Protein AF-A0A7W8HDM2-F1 (afdb_monomer_lite)

pLDDT: mean 87.61, std 13.54, range [40.62, 98.38]

Structure (mmCIF, N/CA/C/O backbone):
data_AF-A0A7W8HDM2-F1
#
_entry.id   AF-A0A7W8HDM2-F1
#
loop_
_atom_site.group_PDB
_atom_site.id
_atom_site.type_symbol
_atom_site.label_atom_id
_atom_site.label_alt_id
_atom_site.label_comp_id
_atom_site.label_asym_id
_atom_site.label_entity_id
_atom_site.label_seq_id
_atom_site.pdbx_PDB_ins_code
_atom_site.Cartn_x
_atom_site.Cartn_y
_atom_site.Cartn_z
_atom_site.occupancy
_atom_site.B_iso_or_equiv
_atom_site.auth_seq_id
_atom_site.auth_comp_id
_atom_site.auth_asym_id
_atom_site.auth_atom_id
_atom_site.pdbx_PDB_model_num
ATOM 1 N N . MET A 1 1 ? 0.095 -59.846 -29.787 1.00 57.16 1 MET A N 1
ATOM 2 C CA . MET A 1 1 ? -0.580 -58.548 -29.560 1.00 57.16 1 MET A CA 1
ATOM 3 C C . MET A 1 1 ? -1.433 -58.271 -30.773 1.00 57.16 1 MET A C 1
ATOM 5 O O . MET A 1 1 ? -0.969 -58.572 -31.867 1.00 57.16 1 MET A O 1
ATOM 9 N N . ALA A 1 2 ? -2.655 -57.775 -30.579 1.00 59.53 2 ALA A N 1
ATOM 10 C CA . ALA A 1 2 ? -3.525 -57.397 -31.687 1.00 59.53 2 ALA A CA 1
ATOM 11 C C . ALA A 1 2 ? -2.864 -56.292 -32.544 1.00 59.53 2 ALA A C 1
ATOM 13 O O . ALA A 1 2 ? -2.095 -55.490 -31.997 1.00 59.53 2 ALA A O 1
ATOM 14 N N . PRO A 1 3 ? -3.131 -56.238 -33.862 1.00 55.22 3 PRO A N 1
ATOM 15 C CA . PRO A 1 3 ? -2.691 -55.137 -34.716 1.00 55.22 3 PRO A CA 1
ATOM 16 C C . PRO A 1 3 ? -3.105 -53.787 -34.107 1.00 55.22 3 PRO A C 1
ATOM 18 O O . PRO A 1 3 ? -4.245 -53.630 -33.682 1.00 55.22 3 PRO A O 1
ATOM 21 N N . GLY A 1 4 ? -2.174 -52.833 -34.013 1.00 71.12 4 GLY A N 1
ATOM 22 C CA . GLY A 1 4 ? -2.419 -51.507 -33.421 1.00 71.12 4 GLY A CA 1
ATOM 23 C C . GLY A 1 4 ? -2.097 -51.366 -31.926 1.00 71.12 4 GLY A C 1
ATOM 24 O O . GLY A 1 4 ? -2.114 -50.251 -31.411 1.00 71.12 4 GLY A O 1
ATOM 25 N N . VAL A 1 5 ? -1.734 -52.447 -31.223 1.00 74.31 5 VAL A N 1
ATOM 26 C CA . VAL A 1 5 ? -1.345 -52.381 -29.802 1.00 74.31 5 VAL A CA 1
ATOM 27 C C . VAL A 1 5 ? 0.177 -52.364 -29.663 1.00 74.31 5 VAL A C 1
ATOM 29 O O . VAL A 1 5 ? 0.857 -53.372 -29.867 1.00 74.31 5 VAL A O 1
ATOM 32 N N . LEU A 1 6 ? 0.726 -51.203 -29.300 1.00 77.88 6 LEU A N 1
ATOM 33 C CA . LEU A 1 6 ? 2.150 -51.034 -29.007 1.00 77.88 6 LEU A CA 1
ATOM 34 C C . LEU A 1 6 ? 2.505 -51.652 -27.649 1.00 77.88 6 LEU A C 1
ATOM 36 O O . LEU A 1 6 ? 1.838 -51.405 -26.644 1.00 77.88 6 LEU A O 1
ATOM 40 N N . LYS A 1 7 ? 3.614 -52.406 -27.588 1.00 81.56 7 LYS A N 1
ATOM 41 C CA . LYS A 1 7 ? 4.176 -52.828 -26.295 1.00 81.56 7 LYS A CA 1
ATOM 42 C C . LYS A 1 7 ? 4.602 -51.583 -25.517 1.00 81.56 7 LYS A C 1
ATOM 44 O O . LYS A 1 7 ? 5.207 -50.679 -26.096 1.00 81.56 7 LYS A O 1
ATOM 49 N N . ARG A 1 8 ? 4.402 -51.580 -24.197 1.00 79.62 8 ARG A N 1
ATOM 50 C CA . ARG A 1 8 ? 4.864 -50.499 -23.308 1.00 79.62 8 ARG A CA 1
ATOM 51 C C . ARG A 1 8 ? 6.343 -50.154 -23.519 1.00 79.62 8 ARG A C 1
ATOM 53 O O . ARG A 1 8 ? 6.670 -48.986 -23.675 1.00 79.62 8 ARG A O 1
ATOM 60 N N . SER A 1 9 ? 7.211 -51.160 -23.634 1.00 81.50 9 SER A N 1
ATOM 61 C CA . SER A 1 9 ? 8.646 -50.962 -23.894 1.00 81.50 9 SER A CA 1
ATOM 62 C C . SER A 1 9 ? 8.931 -50.307 -25.249 1.00 81.50 9 SER A C 1
ATOM 64 O O . SER A 1 9 ? 9.878 -49.537 -25.394 1.00 81.50 9 SER A O 1
ATOM 66 N N . THR A 1 10 ? 8.100 -50.581 -26.255 1.00 81.69 10 THR A N 1
ATOM 67 C CA . THR A 1 10 ? 8.188 -49.942 -27.568 1.00 81.69 10 THR A CA 1
ATOM 68 C C . THR A 1 10 ? 7.759 -48.478 -27.481 1.00 81.69 10 THR A C 1
ATOM 70 O O . THR A 1 10 ? 8.486 -47.618 -27.969 1.00 81.69 10 THR A O 1
ATOM 73 N N . MET A 1 11 ? 6.646 -48.180 -26.804 1.00 79.62 11 MET A N 1
ATOM 74 C CA . MET A 1 11 ? 6.169 -46.812 -26.563 1.00 79.62 11 MET A CA 1
ATOM 75 C C . MET A 1 11 ? 7.179 -45.982 -25.757 1.00 79.62 11 MET A C 1
ATOM 77 O O . MET A 1 11 ? 7.529 -44.883 -26.174 1.00 79.62 11 MET A O 1
ATOM 81 N N . GLU A 1 12 ? 7.705 -46.519 -24.654 1.00 80.81 12 GLU A N 1
ATOM 82 C CA . GLU A 1 12 ? 8.725 -45.858 -23.830 1.00 80.81 12 GLU A CA 1
ATOM 83 C C . GLU A 1 12 ? 9.996 -45.561 -24.636 1.00 80.81 12 GLU A C 1
ATOM 85 O O . GLU A 1 12 ? 10.549 -44.468 -24.531 1.00 80.81 12 GLU A O 1
ATOM 90 N N . ARG A 1 13 ? 10.423 -46.481 -25.513 1.00 80.88 13 ARG A N 1
ATOM 91 C CA . ARG A 1 13 ? 11.563 -46.260 -26.414 1.00 80.88 13 ARG A CA 1
ATOM 92 C C . ARG A 1 13 ? 11.305 -45.135 -27.418 1.00 80.88 13 ARG A C 1
ATOM 94 O O . ARG A 1 13 ? 12.207 -44.338 -27.663 1.00 80.88 13 ARG A O 1
ATOM 101 N N . TYR A 1 14 ? 10.108 -45.060 -28.002 1.00 83.44 14 TYR A N 1
ATOM 102 C CA . TYR A 1 14 ? 9.753 -43.975 -28.924 1.00 83.44 14 TYR A CA 1
ATOM 103 C C . TYR A 1 14 ? 9.637 -42.628 -28.202 1.00 83.44 14 TYR A C 1
ATOM 105 O O . TYR A 1 14 ? 10.185 -41.647 -28.695 1.00 83.44 14 TYR A O 1
ATOM 113 N N . LEU A 1 15 ? 9.022 -42.587 -27.014 1.00 80.19 15 LEU A N 1
ATOM 114 C CA . LEU A 1 15 ? 8.959 -41.389 -26.170 1.00 80.19 15 LEU A CA 1
ATOM 115 C C . LEU A 1 15 ? 10.359 -40.910 -25.772 1.00 80.19 15 LEU A C 1
ATOM 117 O O . LEU A 1 15 ? 10.657 -39.726 -25.890 1.00 80.19 15 LEU A O 1
ATOM 121 N N . TYR A 1 16 ? 11.244 -41.827 -25.376 1.00 81.31 16 TYR A N 1
ATOM 122 C CA . TYR A 1 16 ? 12.637 -41.510 -25.064 1.00 81.31 16 TYR A CA 1
ATOM 123 C C . TYR A 1 16 ? 13.391 -40.967 -26.288 1.00 81.31 16 TYR A C 1
ATOM 125 O O . TYR A 1 16 ? 14.056 -39.939 -26.195 1.00 81.31 16 TYR A O 1
ATOM 133 N N . LYS A 1 17 ? 13.250 -41.607 -27.459 1.00 78.62 17 LYS A N 1
ATOM 134 C CA . LYS A 1 17 ? 13.887 -41.149 -28.708 1.00 78.62 17 LYS A CA 1
ATOM 135 C C . LYS A 1 17 ? 13.355 -39.784 -29.172 1.00 78.62 17 LYS A C 1
ATOM 137 O O . LYS A 1 17 ? 14.095 -39.035 -29.799 1.00 78.62 17 LYS A O 1
ATOM 142 N N . ALA A 1 18 ? 12.107 -39.459 -28.839 1.00 79.94 18 ALA A N 1
ATOM 143 C CA . ALA A 1 18 ? 11.474 -38.170 -29.107 1.00 79.94 18 ALA A CA 1
ATOM 144 C C . ALA A 1 18 ? 11.764 -37.090 -28.041 1.00 79.94 18 ALA A C 1
ATOM 146 O O . ALA A 1 18 ? 11.239 -35.987 -28.151 1.00 79.94 18 ALA A O 1
ATOM 147 N N . GLY A 1 19 ? 12.586 -37.373 -27.020 1.00 73.06 19 GLY A N 1
ATOM 148 C CA . GLY A 1 19 ? 12.979 -36.385 -26.004 1.00 73.06 19 GLY A CA 1
ATOM 149 C C . GLY A 1 19 ? 12.106 -36.345 -24.740 1.00 73.06 19 GLY A C 1
ATOM 150 O O . GLY A 1 19 ? 12.335 -35.513 -23.865 1.00 73.06 19 GLY A O 1
ATOM 151 N N . PHE A 1 20 ? 11.121 -37.239 -24.612 1.00 75.62 20 PHE A N 1
ATOM 152 C CA . PHE A 1 20 ? 10.162 -37.294 -23.498 1.00 75.62 20 PHE A CA 1
ATOM 153 C C . PHE A 1 20 ? 10.513 -38.350 -22.439 1.00 75.62 20 PHE A C 1
ATOM 155 O O . PHE A 1 20 ? 9.655 -38.791 -21.674 1.00 75.62 20 PHE A O 1
ATOM 162 N N . GLY A 1 21 ? 11.773 -38.791 -22.373 1.00 80.69 21 GLY A N 1
ATOM 163 C CA . GLY A 1 21 ? 12.219 -39.697 -21.316 1.00 80.69 21 GLY A CA 1
ATOM 164 C C . GLY A 1 21 ? 12.099 -39.049 -19.934 1.00 80.69 21 GLY A C 1
ATOM 165 O O . GLY A 1 21 ? 12.374 -37.864 -19.789 1.00 80.69 21 GLY A O 1
ATOM 166 N N . VAL A 1 22 ? 11.764 -39.816 -18.889 1.00 74.88 22 VAL A N 1
ATOM 167 C CA . VAL A 1 22 ? 11.600 -39.294 -17.510 1.00 74.88 22 VAL A CA 1
ATOM 168 C C . VAL A 1 22 ? 12.806 -38.461 -17.060 1.00 74.88 22 VAL A C 1
ATOM 170 O O . VAL A 1 22 ? 12.633 -37.366 -16.536 1.00 74.88 22 VAL A O 1
ATOM 173 N N . ARG A 1 23 ? 14.028 -38.934 -17.340 1.00 73.38 23 ARG A N 1
ATOM 174 C CA . ARG A 1 23 ? 15.274 -38.226 -17.007 1.00 73.38 23 ARG A CA 1
ATOM 175 C C . ARG A 1 23 ? 15.474 -36.953 -17.838 1.00 73.38 23 ARG A C 1
ATOM 177 O O . ARG A 1 23 ? 15.961 -35.968 -17.304 1.00 73.38 23 ARG A O 1
ATOM 184 N N . GLN A 1 24 ? 15.067 -36.944 -19.109 1.00 73.44 24 GLN A N 1
ATOM 185 C CA . GLN A 1 24 ? 15.091 -35.738 -19.948 1.00 73.44 24 GLN A CA 1
ATOM 186 C C . GLN A 1 24 ? 14.040 -34.730 -19.484 1.00 73.44 24 GLN A C 1
ATOM 188 O O . GLN A 1 24 ? 14.360 -33.563 -19.337 1.00 73.44 24 GLN A O 1
ATOM 193 N N . MET A 1 25 ? 12.822 -35.167 -19.161 1.00 74.06 25 MET A N 1
ATOM 194 C CA . MET A 1 25 ? 11.762 -34.321 -18.600 1.00 74.06 25 MET A CA 1
ATOM 195 C C . MET A 1 25 ? 12.133 -33.766 -17.220 1.00 74.06 25 MET A C 1
ATOM 197 O O . MET A 1 25 ? 11.837 -32.609 -16.922 1.00 74.06 25 MET A O 1
ATOM 201 N N . GLN A 1 26 ? 12.825 -34.553 -16.390 1.00 72.50 26 GLN A N 1
ATOM 202 C CA . GLN A 1 26 ? 13.450 -34.078 -15.155 1.00 72.50 26 GLN A CA 1
ATOM 203 C C . GLN A 1 26 ? 14.542 -33.057 -15.456 1.00 72.50 26 GLN A C 1
ATOM 205 O O . GLN A 1 26 ? 14.481 -31.978 -14.895 1.00 72.50 26 GLN A O 1
ATOM 210 N N . MET A 1 27 ? 15.450 -33.313 -16.401 1.00 68.00 27 MET A N 1
ATOM 211 C CA . MET A 1 27 ? 16.453 -32.332 -16.825 1.00 68.00 27 MET A CA 1
ATOM 212 C C . MET A 1 27 ? 15.835 -31.066 -17.428 1.00 68.00 27 MET A C 1
ATOM 214 O O . MET A 1 27 ? 16.370 -29.995 -17.198 1.00 68.00 27 MET A O 1
ATOM 218 N N . TYR A 1 28 ? 14.710 -31.134 -18.143 1.00 60.78 28 TYR A N 1
ATOM 219 C CA . TYR A 1 28 ? 13.971 -29.961 -18.617 1.00 60.78 28 TYR A CA 1
ATOM 220 C C . TYR A 1 28 ? 13.331 -29.201 -17.457 1.00 60.78 28 TYR A C 1
ATOM 222 O O . TYR A 1 28 ? 13.374 -27.976 -17.438 1.00 60.78 28 TYR A O 1
ATOM 230 N N . ASN A 1 29 ? 12.764 -29.896 -16.471 1.00 59.28 29 ASN A N 1
ATOM 231 C CA . ASN A 1 29 ? 12.231 -29.275 -15.259 1.00 59.28 29 ASN A CA 1
ATOM 232 C C . ASN A 1 29 ? 13.334 -28.675 -14.382 1.00 59.28 29 ASN A C 1
ATOM 234 O O . ASN A 1 29 ? 13.164 -27.577 -13.859 1.00 59.28 29 ASN A O 1
ATOM 238 N N . ASP A 1 30 ? 14.468 -29.352 -14.257 1.00 57.84 30 ASP A N 1
ATOM 239 C CA . ASP A 1 30 ? 15.632 -28.911 -13.505 1.00 57.84 30 ASP A CA 1
ATOM 240 C C . ASP A 1 30 ? 16.337 -27.790 -14.244 1.00 57.84 30 ASP A C 1
ATOM 242 O O . ASP A 1 30 ? 16.665 -26.808 -13.610 1.00 57.84 30 ASP A O 1
ATOM 246 N N . ALA A 1 31 ? 16.453 -27.827 -15.571 1.00 51.19 31 ALA A N 1
ATOM 247 C CA . ALA A 1 31 ? 16.874 -26.695 -16.389 1.00 51.19 31 ALA A CA 1
ATOM 248 C C . ALA A 1 31 ? 15.849 -25.562 -16.350 1.00 51.19 31 ALA A C 1
ATOM 250 O O . ALA A 1 31 ? 16.241 -24.421 -16.463 1.00 51.19 31 ALA A O 1
ATOM 251 N N . ARG A 1 32 ? 14.555 -25.803 -16.128 1.00 51.16 32 ARG A N 1
ATOM 252 C CA . ARG A 1 32 ? 13.552 -24.741 -15.925 1.00 51.16 32 ARG A CA 1
ATOM 253 C C . ARG A 1 32 ? 13.622 -24.140 -14.515 1.00 51.16 32 ARG A C 1
ATOM 255 O O . ARG A 1 32 ? 13.299 -22.967 -14.351 1.00 51.16 32 ARG A O 1
ATOM 262 N N . LYS A 1 33 ? 14.077 -24.914 -13.522 1.00 48.38 33 LYS A N 1
ATOM 263 C CA . LYS A 1 33 ? 14.378 -24.478 -12.143 1.00 48.38 33 LYS A CA 1
ATOM 264 C C . LYS A 1 33 ? 15.780 -23.858 -11.989 1.00 48.38 33 LYS A C 1
ATOM 266 O O . LYS A 1 33 ? 15.964 -22.994 -11.142 1.00 48.38 33 LYS A O 1
ATOM 271 N N . SER A 1 34 ? 16.739 -24.306 -12.796 1.00 40.78 34 SER A N 1
ATOM 272 C CA . SER A 1 34 ? 18.164 -23.935 -12.839 1.00 40.78 34 SER A CA 1
ATOM 273 C C . SER A 1 34 ? 18.429 -22.843 -13.875 1.00 40.78 34 SER A C 1
ATOM 275 O O . SER A 1 34 ? 19.333 -22.027 -13.697 1.00 40.78 34 SER A O 1
ATOM 277 N N . SER A 1 35 ? 17.597 -22.748 -14.925 1.00 40.62 35 SER A N 1
ATOM 278 C CA . SER A 1 35 ? 17.588 -21.595 -15.823 1.00 40.62 35 SER A CA 1
ATOM 279 C C . SER A 1 35 ? 17.333 -20.385 -14.960 1.00 40.62 35 SER A C 1
ATOM 281 O O . SER A 1 35 ? 16.367 -20.324 -14.199 1.00 40.62 35 SER A O 1
ATOM 283 N N . SER A 1 36 ? 18.236 -19.439 -15.105 1.00 44.78 36 SER A N 1
ATOM 284 C CA . SER A 1 36 ? 18.409 -18.198 -14.379 1.00 44.78 36 SER A CA 1
ATOM 285 C C . SER A 1 36 ? 17.211 -17.238 -14.395 1.00 44.78 36 SER A C 1
ATOM 287 O O . SER A 1 36 ? 17.415 -16.066 -14.079 1.00 44.78 36 SER A O 1
ATOM 289 N N . LYS A 1 37 ? 15.987 -17.689 -14.708 1.00 48.91 37 LYS A N 1
ATOM 290 C CA . LYS A 1 37 ? 14.772 -16.873 -14.778 1.00 48.91 37 LYS A CA 1
ATOM 291 C C . LYS A 1 37 ? 14.603 -16.113 -13.471 1.00 48.91 37 LYS A C 1
ATOM 293 O O . LYS A 1 37 ? 14.373 -16.693 -12.407 1.00 48.91 37 LYS A O 1
ATOM 298 N N . ARG A 1 38 ? 14.779 -14.793 -13.547 1.00 61.25 38 ARG A N 1
ATOM 299 C CA . ARG A 1 38 ? 14.510 -13.889 -12.431 1.00 61.25 38 ARG A CA 1
ATOM 300 C C . ARG A 1 38 ? 13.065 -14.099 -11.996 1.00 61.25 38 ARG A C 1
ATOM 302 O O . ARG A 1 38 ? 12.172 -14.197 -12.833 1.00 61.25 38 ARG A O 1
ATOM 309 N N . PHE A 1 39 ? 12.847 -14.192 -10.689 1.00 74.25 39 PHE A N 1
ATOM 310 C CA . PHE A 1 39 ? 11.507 -14.326 -10.137 1.00 74.25 39 PHE A CA 1
ATOM 311 C C . PHE A 1 39 ? 10.670 -13.106 -10.549 1.00 74.25 39 PHE A C 1
ATOM 313 O O . PHE A 1 39 ? 10.965 -11.978 -10.156 1.00 74.25 39 PHE A O 1
ATOM 320 N N . CYS A 1 40 ? 9.681 -13.327 -11.409 1.00 84.56 40 CYS A N 1
ATOM 321 C CA . CYS A 1 40 ? 8.794 -12.304 -11.947 1.00 84.56 40 CYS A CA 1
ATOM 322 C C . CYS A 1 40 ? 7.526 -12.991 -12.456 1.00 84.56 40 CYS A C 1
ATOM 324 O O . CYS A 1 40 ? 7.609 -13.971 -13.207 1.00 84.56 40 CYS A O 1
ATOM 326 N N . LYS A 1 41 ? 6.357 -12.524 -12.027 1.00 90.56 41 LYS A N 1
ATOM 327 C CA . LYS A 1 41 ? 5.085 -12.944 -12.599 1.00 90.56 41 LYS A CA 1
ATOM 328 C C . LYS A 1 41 ? 4.957 -12.434 -14.037 1.00 90.56 41 LYS A C 1
ATOM 330 O O . LYS A 1 41 ? 5.522 -11.395 -14.366 1.00 90.56 41 LYS A O 1
ATOM 335 N N . PRO A 1 42 ? 4.248 -13.180 -14.900 1.00 91.38 42 PRO A N 1
ATOM 336 C CA . PRO A 1 42 ? 4.079 -12.802 -16.298 1.00 91.38 42 PRO A CA 1
ATOM 337 C C . PRO A 1 42 ? 3.087 -11.660 -16.520 1.00 91.38 42 PRO A C 1
ATOM 339 O O . PRO A 1 42 ? 3.089 -11.119 -17.614 1.00 91.38 42 PRO A O 1
ATOM 342 N N . HIS A 1 43 ? 2.258 -11.326 -15.524 1.00 95.69 43 HIS A N 1
ATOM 343 C CA . HIS A 1 43 ? 1.243 -10.283 -15.640 1.00 95.69 43 HIS A CA 1
ATOM 344 C C . HIS A 1 43 ? 1.149 -9.426 -14.388 1.00 95.69 43 HIS A C 1
ATOM 346 O O . HIS A 1 43 ? 1.414 -9.905 -13.274 1.00 95.69 43 HIS A O 1
ATOM 352 N N . ARG A 1 44 ? 0.677 -8.188 -14.579 1.00 97.12 44 ARG A N 1
ATOM 353 C CA . ARG A 1 44 ? 0.332 -7.278 -13.480 1.00 97.12 44 ARG A CA 1
ATOM 354 C C . ARG A 1 44 ? -0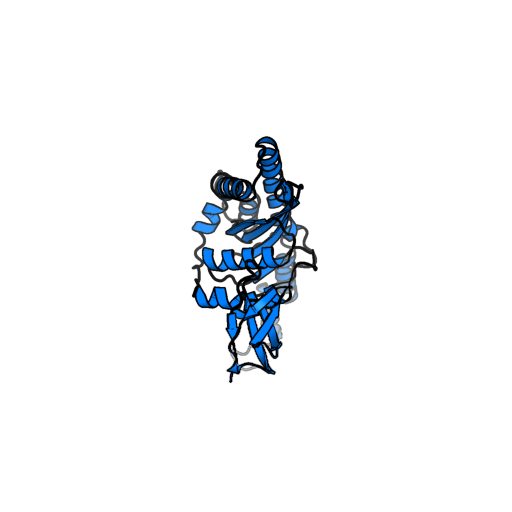.699 -7.908 -12.544 1.00 97.12 44 ARG A C 1
ATOM 356 O O . ARG A 1 44 ? -1.438 -8.823 -12.919 1.00 97.12 44 ARG A O 1
ATOM 363 N N . MET A 1 45 ? -0.746 -7.447 -11.301 1.00 97.75 45 MET A N 1
ATOM 364 C CA . MET A 1 45 ? -1.701 -7.868 -10.269 1.00 97.75 45 MET A CA 1
ATOM 365 C C . MET A 1 45 ? -1.668 -9.371 -9.928 1.00 97.75 45 MET A C 1
ATOM 367 O O . MET A 1 45 ? -2.516 -9.862 -9.185 1.00 97.75 45 MET A O 1
ATOM 371 N N . MET A 1 46 ? -0.692 -10.141 -10.432 1.00 96.31 46 MET A N 1
ATOM 372 C CA . MET A 1 46 ? -0.502 -11.545 -10.032 1.00 96.31 46 MET A CA 1
ATOM 373 C C . MET A 1 46 ? 0.237 -11.672 -8.706 1.00 96.31 46 MET A C 1
ATOM 375 O O . MET A 1 46 ? 0.101 -12.674 -7.999 1.00 96.31 46 MET A O 1
ATOM 379 N N . LEU A 1 47 ? 1.096 -10.700 -8.414 1.00 94.56 47 LEU A N 1
ATOM 380 C CA . LEU A 1 47 ? 1.854 -10.653 -7.183 1.00 94.56 47 LEU A CA 1
ATOM 381 C C . LEU A 1 47 ? 2.228 -9.211 -6.870 1.00 94.56 47 LEU A C 1
ATOM 383 O O . LEU A 1 47 ? 2.815 -8.534 -7.707 1.00 94.56 47 LEU A O 1
ATOM 387 N N . ILE A 1 48 ? 1.920 -8.774 -5.658 1.00 95.19 48 ILE A N 1
ATOM 388 C CA . ILE A 1 48 ? 2.341 -7.479 -5.128 1.00 95.19 48 ILE A CA 1
ATOM 389 C C . ILE A 1 48 ? 3.359 -7.711 -4.013 1.00 95.19 48 ILE A C 1
ATOM 391 O O . ILE A 1 48 ? 3.184 -8.590 -3.167 1.00 95.19 48 ILE A O 1
ATOM 395 N N . GLN A 1 49 ? 4.432 -6.933 -4.017 1.00 91.94 49 GLN A N 1
ATOM 396 C CA . GLN A 1 49 ? 5.437 -6.934 -2.962 1.00 91.94 49 GLN A CA 1
ATOM 397 C C . GLN A 1 49 ? 5.151 -5.776 -2.014 1.00 91.94 49 GLN A C 1
ATOM 399 O O . GLN A 1 49 ? 5.153 -4.620 -2.438 1.00 91.94 49 GLN A O 1
ATOM 404 N N . GLY A 1 50 ? 4.860 -6.103 -0.758 1.00 91.31 50 GLY A N 1
ATOM 405 C CA . GLY A 1 50 ? 4.722 -5.135 0.319 1.00 91.31 50 GLY A CA 1
ATOM 406 C C . GLY A 1 50 ? 6.051 -4.937 1.041 1.00 91.31 50 GLY A C 1
ATOM 407 O O . GLY A 1 50 ? 6.716 -5.922 1.367 1.00 91.31 50 GLY A O 1
ATOM 408 N N . ASP A 1 51 ? 6.419 -3.689 1.315 1.00 88.69 51 ASP A N 1
ATOM 409 C CA . ASP A 1 51 ? 7.615 -3.361 2.096 1.00 88.69 51 ASP A CA 1
ATOM 410 C C . ASP A 1 51 ? 7.414 -2.109 2.967 1.00 88.69 51 ASP A C 1
ATOM 412 O O . ASP A 1 51 ? 6.533 -1.285 2.697 1.00 88.69 51 ASP A O 1
ATOM 416 N N . ILE A 1 52 ? 8.225 -1.987 4.021 1.00 90.00 52 ILE A N 1
ATOM 417 C CA . ILE A 1 52 ? 8.266 -0.835 4.918 1.00 90.00 52 ILE A CA 1
ATOM 418 C C . ILE A 1 52 ? 9.709 -0.358 5.050 1.00 90.00 52 ILE A C 1
ATOM 420 O O . ILE A 1 52 ? 10.600 -1.107 5.453 1.00 90.00 52 ILE A O 1
ATOM 424 N N . LYS A 1 53 ? 9.918 0.940 4.831 1.00 91.75 53 LYS A N 1
ATOM 425 C CA . LYS A 1 53 ? 11.223 1.586 4.965 1.00 91.75 53 LYS A CA 1
ATOM 426 C C . LYS A 1 53 ? 11.156 2.811 5.871 1.00 91.75 53 LYS A C 1
ATOM 428 O O . LYS A 1 53 ? 10.183 3.555 5.866 1.00 91.75 53 LYS A O 1
ATOM 433 N N . TYR A 1 54 ? 12.220 3.058 6.629 1.00 93.50 54 TYR A N 1
ATOM 434 C CA . TYR A 1 54 ? 12.358 4.287 7.411 1.00 93.50 54 TYR A CA 1
ATOM 435 C C . TYR A 1 54 ? 12.439 5.525 6.506 1.00 93.50 54 TYR A C 1
ATOM 437 O O . TYR A 1 54 ? 13.247 5.570 5.578 1.00 93.50 54 TYR A O 1
ATOM 445 N N . GLY A 1 55 ? 11.627 6.536 6.814 1.00 95.19 55 GLY A N 1
ATOM 446 C CA . GLY A 1 55 ? 11.663 7.857 6.194 1.00 95.19 55 GLY A CA 1
ATOM 447 C C . GLY A 1 55 ? 12.506 8.877 6.967 1.00 95.19 55 GLY A C 1
ATOM 448 O O . GLY A 1 55 ? 13.385 8.533 7.765 1.00 95.19 55 GLY A O 1
ATOM 449 N N . ILE A 1 56 ? 12.245 10.163 6.727 1.00 95.62 56 ILE A N 1
ATOM 450 C CA . ILE A 1 56 ? 12.838 11.261 7.505 1.00 95.62 56 ILE A CA 1
ATOM 451 C C . ILE A 1 56 ? 12.130 11.427 8.855 1.00 95.62 56 ILE A C 1
ATOM 453 O O . ILE A 1 56 ? 11.003 10.982 9.043 1.00 95.62 56 ILE A O 1
ATOM 457 N N . LYS A 1 57 ? 12.779 12.092 9.814 1.00 95.94 57 LYS A N 1
ATOM 458 C CA . LYS A 1 57 ? 12.081 12.541 11.023 1.00 95.94 57 LYS A CA 1
ATOM 459 C C . LYS A 1 57 ? 11.408 13.882 10.748 1.00 95.94 57 LYS A C 1
ATOM 461 O O . LYS A 1 57 ? 12.034 14.745 10.138 1.00 95.94 57 LYS A O 1
ATOM 466 N N . LEU A 1 58 ? 10.187 14.065 11.240 1.00 96.12 58 LEU A N 1
ATOM 467 C CA . LEU A 1 58 ? 9.410 15.299 11.097 1.00 96.12 58 LEU A CA 1
ATOM 468 C C . LEU A 1 58 ? 8.994 15.857 12.468 1.00 96.12 58 LEU A C 1
ATOM 470 O O . LEU A 1 58 ? 8.710 15.064 13.364 1.00 96.12 58 LEU A O 1
ATOM 474 N N . PRO A 1 59 ? 8.898 17.185 12.652 1.00 95.69 59 PRO A N 1
ATOM 475 C CA . PRO A 1 59 ? 8.483 17.823 13.908 1.00 95.69 59 PRO A CA 1
ATOM 476 C C . PRO A 1 59 ? 6.954 17.783 14.122 1.00 95.69 59 PRO A C 1
ATOM 478 O O . PRO A 1 59 ? 6.326 18.806 14.381 1.00 95.69 59 PRO A O 1
ATOM 481 N N . ILE A 1 60 ? 6.340 16.607 13.979 1.00 94.88 60 ILE A N 1
ATOM 482 C CA . ILE A 1 60 ? 4.877 16.401 14.018 1.00 94.88 60 ILE A CA 1
ATOM 483 C C . ILE A 1 60 ? 4.378 15.808 15.346 1.00 94.88 60 ILE A C 1
ATOM 485 O O . ILE A 1 60 ? 3.190 15.545 15.510 1.00 94.88 60 ILE A O 1
ATOM 489 N N . GLY A 1 61 ? 5.276 15.565 16.302 1.00 92.88 61 GLY A N 1
ATOM 490 C CA . GLY A 1 61 ? 4.923 15.080 17.633 1.00 92.88 61 GLY A CA 1
ATOM 491 C C . GLY A 1 61 ? 4.389 16.186 18.546 1.00 92.88 61 GLY A C 1
ATOM 492 O O . GLY A 1 61 ? 4.458 17.376 18.233 1.00 92.88 61 GLY A O 1
ATOM 493 N N . ARG A 1 62 ? 3.900 15.798 19.734 1.00 92.44 62 ARG A N 1
ATOM 494 C CA . ARG A 1 62 ? 3.493 16.758 20.778 1.00 92.44 62 ARG A CA 1
ATOM 495 C C . ARG A 1 62 ? 4.616 17.768 21.030 1.00 92.44 62 ARG A C 1
ATOM 497 O O . ARG A 1 62 ? 5.772 17.378 21.182 1.00 92.44 62 ARG A O 1
ATOM 504 N N . ASN A 1 63 ? 4.264 19.052 21.073 1.00 91.75 63 ASN A N 1
ATOM 505 C CA . ASN A 1 63 ? 5.196 20.172 21.247 1.00 91.75 63 ASN A CA 1
ATOM 506 C C . ASN A 1 63 ? 6.312 20.243 20.179 1.00 91.75 63 ASN A C 1
ATOM 508 O O . ASN A 1 63 ? 7.407 20.717 20.467 1.00 91.75 63 ASN A O 1
ATOM 512 N N . GLY A 1 64 ? 6.058 19.756 18.958 1.00 91.56 64 GLY A N 1
ATOM 513 C CA . GLY A 1 64 ? 7.031 19.778 17.859 1.00 91.56 64 GLY A CA 1
ATOM 514 C C . GLY A 1 64 ? 8.122 18.709 17.964 1.00 91.56 64 GLY A C 1
ATOM 515 O O . GLY A 1 64 ? 9.153 18.814 17.299 1.00 91.56 64 GLY A O 1
ATOM 516 N N . ALA A 1 65 ? 7.926 17.682 18.799 1.00 94.88 65 ALA A N 1
ATOM 517 C CA . ALA A 1 65 ? 8.869 16.577 18.916 1.00 94.88 65 ALA A CA 1
ATOM 518 C C . ALA A 1 65 ? 9.079 15.870 17.565 1.00 94.88 65 ALA A C 1
ATOM 520 O O . ALA A 1 65 ? 8.139 15.663 16.793 1.00 94.88 65 ALA A O 1
ATOM 521 N N . MET A 1 66 ? 10.322 15.468 17.296 1.00 95.69 66 MET A N 1
ATOM 522 C CA . MET A 1 66 ? 10.680 14.769 16.064 1.00 95.69 66 MET A CA 1
ATOM 523 C C . MET A 1 66 ? 10.150 13.330 16.082 1.00 95.69 66 MET A C 1
ATOM 525 O O . MET A 1 66 ? 10.590 12.511 16.889 1.00 95.69 66 MET A O 1
ATOM 529 N N . VAL A 1 67 ? 9.256 13.010 15.154 1.00 96.00 67 VAL A N 1
ATOM 530 C CA . VAL A 1 67 ? 8.669 11.683 14.949 1.00 96.00 67 VAL A CA 1
ATOM 531 C C . VAL A 1 67 ? 9.307 11.036 13.728 1.00 96.00 67 VAL A C 1
ATOM 533 O O . VAL A 1 67 ? 9.458 11.669 12.684 1.00 96.00 67 VAL A O 1
ATOM 536 N N . GLN A 1 68 ? 9.709 9.775 13.863 1.00 95.94 68 GLN A N 1
ATOM 537 C CA . GLN A 1 68 ? 10.203 8.966 12.752 1.00 95.94 68 GLN A CA 1
ATOM 538 C C . GLN A 1 68 ? 9.046 8.612 11.815 1.00 95.94 68 GLN A C 1
ATOM 540 O O . GLN A 1 68 ? 8.069 8.029 12.276 1.00 95.94 68 GLN A O 1
ATOM 545 N N . THR A 1 69 ? 9.158 8.926 10.520 1.00 96.62 69 THR A N 1
ATOM 546 C CA . THR A 1 69 ? 8.177 8.463 9.528 1.00 96.62 69 THR A CA 1
ATOM 547 C C . THR A 1 69 ? 8.559 7.107 8.943 1.00 96.62 69 THR A C 1
ATOM 549 O O . THR A 1 69 ? 9.733 6.712 8.947 1.00 96.62 69 THR A O 1
ATOM 552 N N . TYR A 1 70 ? 7.559 6.405 8.419 1.00 94.94 70 TYR A N 1
ATOM 553 C CA . TYR A 1 70 ? 7.679 5.086 7.808 1.00 94.94 70 TYR A CA 1
ATOM 554 C C . TYR A 1 70 ? 6.995 5.103 6.450 1.00 94.94 70 TYR A C 1
ATOM 556 O O . TYR A 1 70 ? 5.831 5.471 6.356 1.00 94.94 70 TYR A O 1
ATOM 564 N N . LEU A 1 71 ? 7.713 4.716 5.405 1.00 95.75 71 LEU A N 1
ATOM 565 C CA . LEU A 1 71 ? 7.179 4.533 4.067 1.00 95.75 71 LEU A CA 1
ATOM 566 C C . LEU A 1 71 ? 6.631 3.115 3.946 1.00 95.75 71 LEU A C 1
ATOM 568 O O . LEU A 1 71 ? 7.423 2.175 3.971 1.00 95.75 71 LEU A O 1
ATOM 572 N N . SER A 1 72 ? 5.322 2.950 3.777 1.00 94.81 72 SER A N 1
ATOM 573 C CA . SER A 1 72 ? 4.736 1.663 3.386 1.00 94.81 72 SER A CA 1
ATOM 574 C C . SER A 1 72 ? 4.494 1.663 1.883 1.00 94.81 72 SER A C 1
ATOM 576 O O . SER A 1 72 ? 4.007 2.654 1.344 1.00 94.81 72 SER A O 1
ATOM 578 N N . SER A 1 73 ? 4.893 0.597 1.189 1.00 95.56 73 SER A N 1
ATOM 579 C CA . SER A 1 73 ? 4.839 0.521 -0.275 1.00 95.56 73 SER A CA 1
ATOM 580 C C . SER A 1 73 ? 4.305 -0.816 -0.765 1.00 95.56 73 SER A C 1
ATOM 582 O O . SER A 1 73 ? 4.613 -1.862 -0.201 1.00 95.56 73 SER A O 1
ATOM 584 N N . ALA A 1 74 ? 3.556 -0.770 -1.862 1.00 96.06 74 ALA A N 1
ATOM 585 C CA . ALA A 1 74 ? 3.015 -1.911 -2.580 1.00 96.06 74 ALA A CA 1
ATOM 586 C C . ALA A 1 74 ? 3.410 -1.827 -4.061 1.00 96.06 74 ALA A C 1
ATOM 588 O O . ALA A 1 74 ? 2.948 -0.958 -4.808 1.00 96.06 74 ALA A O 1
ATOM 589 N N . ILE A 1 75 ? 4.287 -2.740 -4.475 1.00 95.94 75 ILE A N 1
ATOM 590 C CA . ILE A 1 75 ? 4.935 -2.735 -5.789 1.00 95.94 75 ILE A CA 1
ATOM 591 C C . ILE A 1 75 ? 4.467 -3.942 -6.593 1.00 95.94 75 ILE A C 1
ATOM 593 O O . ILE A 1 75 ? 4.542 -5.075 -6.117 1.00 95.94 75 ILE A O 1
ATOM 597 N N . ASP A 1 76 ? 4.029 -3.722 -7.829 1.00 96.31 76 ASP A N 1
ATOM 598 C CA . ASP A 1 76 ? 3.687 -4.810 -8.737 1.00 96.31 76 ASP A CA 1
ATOM 599 C C . ASP A 1 76 ? 4.934 -5.615 -9.148 1.00 96.31 76 ASP A C 1
ATOM 601 O O . ASP A 1 76 ? 5.937 -5.086 -9.643 1.00 96.31 76 ASP A O 1
ATOM 605 N N . ASP A 1 77 ? 4.874 -6.932 -8.948 1.00 94.00 77 ASP A N 1
ATOM 606 C CA . ASP A 1 77 ? 5.982 -7.845 -9.212 1.00 94.00 77 ASP A CA 1
ATOM 607 C C . ASP A 1 77 ? 6.301 -7.994 -10.698 1.00 94.00 77 ASP A C 1
ATOM 609 O O . ASP A 1 77 ? 7.430 -8.365 -11.017 1.00 94.00 77 ASP A O 1
ATOM 613 N N . HIS A 1 78 ? 5.350 -7.749 -11.598 1.00 94.12 78 HIS A N 1
ATOM 614 C CA . HIS A 1 78 ? 5.569 -7.851 -13.034 1.00 94.12 78 HIS A CA 1
ATOM 615 C C . HIS A 1 78 ? 6.175 -6.550 -13.557 1.00 94.12 78 HIS A C 1
ATOM 617 O O . HIS A 1 78 ? 7.316 -6.554 -14.023 1.00 94.12 78 HIS A O 1
ATOM 623 N N . SER A 1 79 ? 5.486 -5.429 -13.343 1.00 96.31 79 SER A N 1
ATOM 624 C CA . SER A 1 79 ? 5.822 -4.152 -13.962 1.00 96.31 79 SER A CA 1
ATOM 625 C C . SER A 1 79 ? 6.776 -3.263 -13.180 1.00 96.31 79 SER A C 1
ATOM 627 O O . SER A 1 79 ? 7.258 -2.278 -13.724 1.00 96.31 79 SER A O 1
ATOM 629 N N . ARG A 1 80 ? 7.058 -3.578 -11.906 1.00 95.56 80 ARG A N 1
ATOM 630 C CA . ARG A 1 80 ? 7.717 -2.654 -10.955 1.00 95.56 80 ARG A CA 1
ATOM 631 C C . ARG A 1 80 ? 6.913 -1.375 -10.700 1.00 95.56 80 ARG A C 1
ATOM 633 O O . ARG A 1 80 ? 7.439 -0.442 -10.106 1.00 95.56 80 ARG A O 1
ATOM 640 N N . TYR A 1 81 ? 5.660 -1.298 -11.141 1.00 98.00 81 TYR A N 1
ATOM 641 C CA . TYR A 1 81 ? 4.826 -0.134 -10.890 1.00 98.00 81 TYR A CA 1
ATOM 642 C C . TYR A 1 81 ? 4.463 -0.079 -9.404 1.00 98.00 81 TYR A C 1
ATOM 644 O O . TYR A 1 81 ? 3.954 -1.049 -8.841 1.00 98.00 81 TYR A O 1
ATOM 652 N N . VAL A 1 82 ? 4.759 1.045 -8.755 1.00 98.25 82 VAL A N 1
ATOM 653 C CA . VAL A 1 82 ? 4.333 1.302 -7.373 1.00 98.25 82 VAL A CA 1
ATOM 654 C C . VAL A 1 82 ? 2.867 1.708 -7.421 1.00 98.25 82 VAL A C 1
ATOM 656 O O . VAL A 1 82 ? 2.561 2.791 -7.909 1.00 98.25 82 VAL A O 1
ATOM 659 N N . ILE A 1 83 ? 1.978 0.828 -6.956 1.00 98.31 83 ILE A N 1
ATOM 660 C CA . ILE A 1 83 ? 0.522 1.044 -6.992 1.00 98.31 83 ILE A CA 1
ATOM 661 C C . ILE A 1 83 ? 0.098 1.978 -5.855 1.00 98.31 83 ILE A C 1
ATOM 663 O O . ILE A 1 83 ? -0.737 2.860 -6.041 1.00 98.31 83 ILE A O 1
ATOM 667 N N . GLN A 1 84 ? 0.685 1.776 -4.675 1.00 98.19 84 GLN A N 1
ATOM 668 C CA . GLN A 1 84 ? 0.522 2.649 -3.520 1.00 98.19 84 GLN A CA 1
ATOM 669 C C . GLN A 1 84 ? 1.841 2.735 -2.766 1.00 98.19 84 GLN A C 1
ATOM 671 O O . GLN A 1 84 ? 2.505 1.720 -2.553 1.00 98.19 84 GLN A O 1
ATOM 676 N N . SER A 1 85 ? 2.213 3.937 -2.342 1.00 97.62 85 SER A N 1
ATOM 677 C CA . SER A 1 85 ? 3.333 4.151 -1.437 1.00 97.62 85 SER A CA 1
ATOM 678 C C . SER A 1 85 ? 3.155 5.476 -0.711 1.00 97.62 85 SER A C 1
ATOM 680 O O . SER A 1 85 ? 2.906 6.490 -1.355 1.00 97.62 85 SER A O 1
ATOM 682 N N . GLU A 1 86 ? 3.240 5.458 0.615 1.00 97.00 86 GLU A N 1
ATOM 683 C CA . GLU A 1 86 ? 2.909 6.614 1.449 1.00 97.00 86 GLU A CA 1
ATOM 684 C C . GLU A 1 86 ? 3.697 6.593 2.761 1.00 97.00 86 GLU A C 1
ATOM 686 O O . GLU A 1 86 ? 3.990 5.528 3.315 1.00 97.00 86 GLU A O 1
ATOM 691 N N . PHE A 1 87 ? 4.076 7.775 3.237 1.00 97.25 87 PHE A N 1
ATOM 692 C CA . PHE A 1 87 ? 4.686 7.985 4.538 1.00 97.25 87 PHE A CA 1
ATOM 693 C C . PHE A 1 87 ? 3.619 8.119 5.622 1.00 97.25 87 PHE A C 1
ATOM 695 O O . PHE A 1 87 ? 2.666 8.885 5.495 1.00 97.25 87 PHE A O 1
ATOM 702 N N . TYR A 1 88 ? 3.865 7.446 6.740 1.00 95.19 88 TYR A N 1
ATOM 703 C CA . TYR A 1 88 ? 3.034 7.448 7.935 1.00 95.19 88 TYR A CA 1
ATOM 704 C C . TYR A 1 88 ? 3.857 7.883 9.151 1.00 95.19 88 TYR A C 1
ATOM 706 O O . TYR A 1 88 ? 5.075 7.690 9.200 1.00 95.19 88 TYR A O 1
ATOM 714 N N . ALA A 1 89 ? 3.191 8.442 10.162 1.00 92.38 89 ALA A N 1
ATOM 715 C CA . ALA A 1 89 ? 3.803 8.832 11.439 1.00 92.38 89 ALA A CA 1
ATOM 716 C C . ALA A 1 89 ? 3.895 7.677 12.463 1.00 92.38 89 ALA A C 1
ATOM 718 O O . ALA A 1 89 ? 4.302 7.889 13.603 1.00 92.38 89 ALA A O 1
ATOM 719 N N . SER A 1 90 ? 3.497 6.467 12.065 1.00 83.44 90 SER A N 1
ATOM 720 C CA . SER A 1 90 ? 3.400 5.269 12.900 1.00 83.44 90 SER A CA 1
ATOM 721 C C . SER A 1 90 ? 4.029 4.073 12.176 1.00 83.44 90 SER A C 1
ATOM 723 O O . SER A 1 90 ? 4.019 4.030 10.948 1.00 83.44 90 SER A O 1
ATOM 725 N N . GLN A 1 91 ? 4.584 3.121 12.934 1.00 77.50 91 GLN A N 1
ATOM 726 C CA . GLN A 1 91 ? 5.079 1.828 12.427 1.00 77.50 91 GLN A CA 1
ATOM 727 C C . GLN A 1 91 ? 4.049 0.702 12.629 1.00 77.50 91 GLN A C 1
ATOM 729 O O . GLN A 1 91 ? 4.378 -0.478 12.521 1.00 77.50 91 GLN A O 1
ATOM 734 N N . GLU A 1 92 ? 2.822 1.046 13.012 1.00 80.88 92 GLU A N 1
ATOM 735 C CA . GLU A 1 92 ? 1.784 0.065 13.307 1.00 80.88 92 GLU A CA 1
ATOM 736 C C . GLU A 1 92 ? 1.372 -0.730 12.069 1.00 80.88 92 GLU A C 1
ATOM 738 O O . GLU A 1 92 ? 1.477 -0.276 10.932 1.00 80.88 92 GLU A O 1
ATOM 743 N N . GLU A 1 93 ? 0.844 -1.927 12.306 1.00 79.88 93 GLU A N 1
ATOM 744 C CA . GLU A 1 93 ? 0.302 -2.810 11.270 1.00 79.88 93 GLU A CA 1
ATOM 745 C C . GLU A 1 93 ? -0.773 -2.127 10.398 1.00 79.88 93 GLU A C 1
ATOM 747 O O . GLU A 1 93 ? -0.884 -2.421 9.204 1.00 79.88 93 GLU A O 1
ATOM 752 N N . SER A 1 94 ? -1.499 -1.160 10.967 1.00 85.62 94 SER A N 1
ATOM 753 C CA . SER A 1 94 ? -2.541 -0.362 10.310 1.00 85.62 94 SER A CA 1
ATOM 754 C C . SER A 1 94 ? -2.059 0.355 9.046 1.00 85.62 94 SER A C 1
ATOM 756 O O . SER A 1 94 ? -2.821 0.466 8.089 1.00 85.62 94 SER A O 1
ATOM 758 N N . ILE A 1 95 ? -0.785 0.762 8.971 1.00 90.12 95 ILE A N 1
ATOM 759 C CA . ILE A 1 95 ? -0.247 1.451 7.784 1.00 90.12 95 ILE A CA 1
ATOM 760 C C . ILE A 1 95 ? -0.152 0.516 6.572 1.00 90.12 95 ILE A C 1
ATOM 762 O O . ILE A 1 95 ? -0.308 0.936 5.423 1.00 90.12 95 ILE A O 1
ATOM 766 N N . VAL A 1 96 ? 0.107 -0.773 6.818 1.00 91.06 96 VAL A N 1
ATOM 767 C CA . VAL A 1 96 ? 0.153 -1.794 5.767 1.00 91.06 96 VAL A CA 1
ATOM 768 C C . VAL A 1 96 ? -1.264 -2.114 5.315 1.00 91.06 96 VAL A C 1
ATOM 770 O O . VAL A 1 96 ? -1.516 -2.240 4.118 1.00 91.06 96 VAL A O 1
ATOM 773 N N . GLU A 1 97 ? -2.199 -2.211 6.258 1.00 92.44 97 GLU A N 1
ATOM 774 C CA . GLU A 1 97 ? -3.618 -2.392 5.961 1.00 92.44 97 GLU A CA 1
ATOM 775 C C . GLU A 1 97 ? -4.168 -1.260 5.102 1.00 92.44 97 GLU A C 1
ATOM 777 O O . GLU A 1 97 ? -4.747 -1.531 4.050 1.00 92.44 97 GLU A O 1
ATOM 782 N N . ASP A 1 98 ? -3.905 -0.009 5.473 1.00 93.81 98 ASP A N 1
ATOM 783 C CA . ASP A 1 98 ? -4.308 1.157 4.692 1.00 93.81 98 ASP A CA 1
ATOM 784 C C . ASP A 1 98 ? -3.674 1.160 3.294 1.00 93.81 98 ASP A C 1
ATOM 786 O O . ASP A 1 98 ? -4.364 1.320 2.284 1.00 93.81 98 ASP A O 1
ATOM 790 N N . THR A 1 99 ? -2.374 0.861 3.205 1.00 95.44 99 THR A N 1
ATOM 791 C CA . THR A 1 99 ? -1.667 0.749 1.922 1.00 95.44 99 THR A CA 1
ATOM 792 C C . THR A 1 99 ? -2.331 -0.280 1.007 1.00 95.44 99 THR A C 1
ATOM 794 O O . THR A 1 99 ? -2.613 0.013 -0.156 1.00 95.44 99 THR A O 1
ATOM 797 N N . PHE A 1 100 ? -2.641 -1.475 1.513 1.00 95.88 100 PHE A N 1
ATOM 798 C CA . PHE A 1 100 ? -3.263 -2.532 0.713 1.00 95.88 100 PHE A CA 1
ATOM 799 C C . PHE A 1 100 ? -4.753 -2.297 0.440 1.00 95.88 100 PHE A C 1
ATOM 801 O O . PHE A 1 100 ? -5.235 -2.683 -0.626 1.00 95.88 100 PHE A O 1
ATOM 808 N N . ARG A 1 101 ? -5.476 -1.609 1.328 1.00 96.62 101 ARG A N 1
ATOM 809 C CA . ARG A 1 101 ? -6.826 -1.102 1.047 1.00 96.62 101 ARG A CA 1
ATOM 810 C C . ARG A 1 101 ? -6.791 -0.136 -0.135 1.00 96.62 101 ARG A C 1
ATOM 812 O O . ARG A 1 101 ? -7.538 -0.321 -1.095 1.00 96.62 101 ARG A O 1
ATOM 819 N N . LYS A 1 102 ? -5.881 0.844 -0.115 1.00 97.69 102 LYS A N 1
ATOM 820 C CA . LYS A 1 102 ? -5.679 1.813 -1.204 1.00 97.69 102 LYS A CA 1
ATOM 821 C C . LYS A 1 102 ? -5.265 1.132 -2.511 1.00 97.69 102 LYS A C 1
ATOM 823 O O . LYS A 1 102 ? -5.779 1.509 -3.558 1.00 97.69 102 LYS A O 1
ATOM 828 N N . VAL A 1 103 ? -4.430 0.088 -2.473 1.00 98.12 103 VAL A N 1
ATOM 829 C CA . VAL A 1 103 ? -4.117 -0.743 -3.657 1.00 98.12 103 VAL A CA 1
ATOM 830 C C . VAL A 1 103 ? -5.381 -1.326 -4.280 1.00 98.12 103 VAL A C 1
ATOM 832 O O . VAL A 1 103 ? -5.583 -1.181 -5.485 1.00 98.12 103 VAL A O 1
ATOM 835 N N . VAL A 1 104 ? -6.236 -1.970 -3.477 1.00 98.25 104 VAL A N 1
ATOM 836 C CA . VAL A 1 104 ? -7.469 -2.592 -3.984 1.00 98.25 104 VAL A CA 1
ATOM 837 C C . VAL A 1 104 ? -8.422 -1.540 -4.550 1.00 98.25 104 VAL A C 1
ATOM 839 O O . VAL A 1 104 ? -9.032 -1.774 -5.589 1.00 98.25 104 VAL A O 1
ATOM 842 N N . LEU A 1 105 ? -8.520 -0.369 -3.918 1.00 97.88 105 LEU A N 1
ATOM 843 C CA . LEU A 1 105 ? -9.352 0.731 -4.413 1.00 97.88 105 LEU A CA 1
ATOM 844 C C . LEU A 1 105 ? -8.808 1.344 -5.716 1.00 97.88 105 LEU A C 1
ATOM 846 O O . LEU A 1 105 ? -9.588 1.637 -6.617 1.00 97.88 105 LEU A O 1
ATOM 850 N N . LYS A 1 106 ? -7.484 1.514 -5.839 1.00 97.25 106 LYS A N 1
ATOM 851 C CA . LYS A 1 106 ? -6.835 2.151 -7.000 1.00 97.25 106 LYS A CA 1
ATOM 852 C C . LYS A 1 106 ? -6.718 1.229 -8.215 1.00 97.25 106 LYS A C 1
ATOM 854 O O . LYS A 1 106 ? -6.907 1.679 -9.341 1.00 97.25 106 LYS A O 1
ATOM 859 N N . ALA A 1 107 ? -6.379 -0.042 -8.006 1.00 97.62 107 ALA A N 1
ATOM 860 C CA . ALA A 1 107 ? -6.037 -0.977 -9.083 1.00 97.62 107 ALA A CA 1
ATOM 861 C C . ALA A 1 107 ? -6.926 -2.231 -9.132 1.00 97.62 107 ALA A C 1
ATOM 863 O O . ALA A 1 107 ? -6.795 -3.043 -10.049 1.00 97.62 107 ALA A O 1
ATOM 864 N N . GLY A 1 108 ? -7.837 -2.401 -8.174 1.00 97.50 108 GLY A N 1
ATOM 865 C CA . GLY A 1 108 ? -8.699 -3.571 -8.080 1.00 97.50 108 GLY A CA 1
ATOM 866 C C . GLY A 1 108 ? -8.043 -4.770 -7.390 1.00 97.50 108 GLY A C 1
ATOM 867 O O . GLY A 1 108 ? -6.976 -4.698 -6.777 1.00 97.50 108 GLY A O 1
ATOM 868 N N . LYS A 1 109 ? -8.721 -5.911 -7.478 1.00 97.56 109 LYS A N 1
ATOM 869 C CA . LYS A 1 109 ? -8.305 -7.184 -6.897 1.00 97.56 109 LYS A CA 1
ATOM 870 C C . LYS A 1 109 ? -7.040 -7.722 -7.573 1.00 97.56 109 LYS A C 1
ATOM 872 O O . LYS A 1 109 ? -6.969 -7.828 -8.796 1.00 97.56 109 LYS A O 1
ATOM 877 N N . PHE A 1 110 ? -6.083 -8.146 -6.751 1.00 98.25 110 PHE A N 1
ATOM 878 C CA . PHE A 1 110 ? -4.878 -8.878 -7.149 1.00 98.25 110 PHE A CA 1
ATOM 879 C C . PHE A 1 110 ? -4.900 -10.312 -6.598 1.00 98.25 110 PHE A C 1
ATOM 881 O O . PHE A 1 110 ? -5.655 -10.623 -5.681 1.00 98.25 110 PHE A O 1
ATOM 888 N N . ASP A 1 111 ? -4.070 -11.205 -7.142 1.00 97.44 111 ASP A N 1
ATOM 889 C CA . ASP A 1 111 ? -4.116 -12.630 -6.769 1.00 97.44 111 ASP A CA 1
ATOM 890 C C . ASP A 1 111 ? -3.438 -12.900 -5.424 1.00 97.44 111 ASP A C 1
ATOM 892 O O . ASP A 1 111 ? -3.916 -13.687 -4.598 1.00 97.44 111 ASP A O 1
ATOM 896 N N . ALA A 1 112 ? -2.270 -12.290 -5.223 1.00 95.38 112 ALA A N 1
ATOM 897 C CA . ALA A 1 112 ? -1.475 -12.507 -4.032 1.00 95.38 112 ALA A CA 1
ATOM 898 C C . ALA A 1 112 ? -0.536 -11.348 -3.708 1.00 95.38 112 ALA A C 1
ATOM 900 O O . ALA A 1 112 ? -0.097 -10.619 -4.593 1.00 95.38 112 ALA A O 1
ATOM 901 N N . CYS A 1 113 ? -0.145 -11.245 -2.444 1.00 93.44 113 CYS A N 1
ATOM 902 C CA . CYS A 1 113 ? 0.985 -10.425 -2.026 1.00 93.44 113 CYS A CA 1
ATOM 903 C C . CYS A 1 113 ? 1.948 -11.212 -1.143 1.00 93.44 113 CYS A C 1
ATOM 905 O O . CYS A 1 113 ? 1.613 -12.284 -0.639 1.00 93.44 113 CYS A O 1
ATOM 907 N N . TYR A 1 114 ? 3.159 -10.700 -0.971 1.00 87.81 114 TYR A N 1
ATOM 908 C CA . TYR A 1 114 ? 4.051 -11.127 0.101 1.00 87.81 114 TYR A CA 1
ATOM 909 C C . TYR A 1 114 ? 4.785 -9.920 0.676 1.00 87.81 114 TYR A C 1
ATOM 911 O O . TYR A 1 114 ? 4.876 -8.876 0.035 1.00 87.81 114 TYR A O 1
ATOM 919 N N . PHE A 1 115 ? 5.334 -10.110 1.869 1.00 84.56 115 PHE A N 1
ATOM 920 C CA . PHE A 1 115 ? 6.139 -9.130 2.588 1.00 84.56 115 PHE A CA 1
ATOM 921 C C . PHE A 1 115 ? 7.539 -9.717 2.768 1.00 84.56 115 PHE A C 1
ATOM 923 O O . PHE A 1 115 ? 7.648 -10.911 3.082 1.00 84.56 115 PHE A O 1
ATOM 930 N N . ASP A 1 116 ? 8.602 -8.948 2.508 1.00 70.94 116 ASP A N 1
ATOM 931 C CA . ASP A 1 116 ? 9.958 -9.440 2.792 1.00 70.94 116 ASP A CA 1
ATOM 932 C C . ASP A 1 116 ? 10.145 -9.594 4.313 1.00 70.94 116 ASP A C 1
ATOM 934 O O . ASP A 1 116 ? 9.462 -8.943 5.100 1.00 70.94 116 ASP A O 1
ATOM 938 N N . ASN A 1 117 ? 10.993 -10.544 4.720 1.00 55.03 117 ASN A N 1
ATOM 939 C CA . ASN A 1 117 ? 11.033 -11.188 6.041 1.00 55.03 117 ASN A CA 1
ATOM 940 C C . ASN A 1 117 ? 11.335 -10.248 7.233 1.00 55.03 117 ASN A C 1
ATOM 942 O O . ASN A 1 117 ? 12.358 -10.381 7.901 1.00 55.03 117 ASN A O 1
ATOM 946 N N . GLY A 1 118 ? 10.381 -9.389 7.578 1.00 52.72 118 GLY A N 1
ATOM 947 C CA . GLY A 1 118 ? 10.044 -9.019 8.942 1.00 52.72 118 GLY A CA 1
ATOM 948 C C . GLY A 1 118 ? 8.747 -9.735 9.295 1.00 52.72 118 GLY A C 1
ATOM 949 O O . GLY A 1 118 ? 7.660 -9.214 9.065 1.00 52.72 118 GLY A O 1
ATOM 950 N N . SER A 1 119 ? 8.832 -10.953 9.838 1.00 47.44 119 SER A N 1
ATOM 951 C CA . SER A 1 119 ? 7.676 -11.789 10.219 1.00 47.44 119 SER A CA 1
ATOM 952 C C . SER A 1 119 ? 6.741 -11.158 11.265 1.00 47.44 119 SER A C 1
ATOM 954 O O . SER A 1 119 ? 5.774 -11.793 11.672 1.00 47.44 119 SER A O 1
ATOM 956 N N . GLN A 1 120 ? 7.031 -9.929 11.693 1.00 51.06 120 GLN A N 1
ATOM 957 C CA . GLN A 1 120 ? 6.219 -9.110 12.582 1.00 51.06 120 GLN A CA 1
ATOM 958 C C . GLN A 1 120 ? 5.106 -8.341 11.850 1.00 51.06 120 GLN A C 1
ATOM 960 O O . GLN A 1 120 ? 4.152 -7.961 12.503 1.00 51.06 120 GLN A O 1
ATOM 965 N N . TYR A 1 121 ? 5.178 -8.139 10.525 1.00 53.25 121 TYR A N 1
ATOM 966 C CA . TYR A 1 121 ? 4.251 -7.229 9.823 1.00 53.25 121 TYR A CA 1
ATOM 967 C C . TYR A 1 121 ? 3.017 -7.881 9.203 1.00 53.25 121 TYR A C 1
ATOM 969 O O . TYR A 1 121 ? 2.142 -7.175 8.704 1.00 53.25 121 TYR A O 1
ATOM 977 N N . ILE A 1 122 ? 2.916 -9.215 9.195 1.00 60.12 122 ILE A N 1
ATOM 978 C CA . ILE A 1 122 ? 1.693 -9.853 8.696 1.00 60.12 122 ILE A CA 1
ATOM 979 C C . ILE A 1 122 ? 0.689 -9.964 9.838 1.00 60.12 122 ILE A C 1
ATOM 981 O O . ILE A 1 122 ? 0.502 -11.038 10.422 1.00 60.12 122 ILE A O 1
ATOM 985 N N . ALA A 1 123 ? 0.037 -8.835 10.091 1.00 69.12 123 ALA A N 1
ATOM 986 C CA . ALA A 1 123 ? -1.091 -8.699 10.986 1.00 69.12 123 ALA A CA 1
ATOM 987 C C . ALA A 1 123 ? -2.117 -9.808 10.748 1.00 69.12 123 ALA A C 1
ATOM 989 O O . ALA A 1 123 ? -2.462 -10.149 9.607 1.00 69.12 123 ALA A O 1
ATOM 990 N N . LYS A 1 124 ? -2.657 -10.359 11.838 1.00 81.56 124 LYS A N 1
ATOM 991 C CA . LYS A 1 124 ? -3.822 -11.252 11.768 1.00 81.56 124 LYS A CA 1
ATOM 992 C C . LYS A 1 124 ? -4.967 -10.572 11.008 1.00 81.56 124 LYS A C 1
ATOM 994 O O . LYS A 1 124 ? -5.644 -11.241 10.232 1.00 81.56 124 LYS A O 1
ATOM 999 N N . GLN A 1 125 ? -5.125 -9.263 11.200 1.00 85.69 125 GLN A N 1
ATOM 1000 C CA . GLN A 1 125 ? -6.154 -8.455 10.555 1.00 85.69 125 GLN A CA 1
ATOM 1001 C C . GLN A 1 125 ? -5.938 -8.353 9.049 1.00 85.69 125 GLN A C 1
ATOM 1003 O O . GLN A 1 125 ? -6.799 -8.803 8.305 1.00 85.69 125 GLN A O 1
ATOM 1008 N N . LEU A 1 126 ? -4.756 -7.949 8.577 1.00 89.25 126 LEU A N 1
ATOM 1009 C CA . LEU A 1 126 ? -4.464 -7.917 7.139 1.00 89.25 126 LEU A CA 1
ATOM 1010 C C . LEU A 1 126 ? -4.740 -9.255 6.422 1.00 89.25 126 LEU A C 1
ATOM 1012 O O . LEU A 1 126 ? -5.285 -9.266 5.317 1.00 89.25 126 LEU A O 1
ATOM 1016 N N . LYS A 1 127 ? -4.403 -10.397 7.046 1.00 90.31 127 LYS A N 1
ATOM 1017 C CA . LYS A 1 127 ? -4.742 -11.732 6.505 1.00 90.31 127 LYS A CA 1
ATOM 1018 C C . LYS A 1 127 ? -6.248 -11.936 6.378 1.00 90.31 127 LYS A C 1
ATOM 1020 O O . LYS A 1 127 ? -6.692 -12.491 5.376 1.00 90.31 127 LYS A O 1
ATOM 1025 N N . LEU A 1 128 ? -7.012 -11.530 7.390 1.00 91.00 128 LEU A N 1
ATOM 1026 C CA . LEU A 1 128 ? -8.470 -11.625 7.386 1.00 91.00 128 LEU A CA 1
ATOM 1027 C C . LEU A 1 128 ? -9.066 -10.705 6.317 1.00 91.00 128 LEU A C 1
ATOM 1029 O O . LEU A 1 128 ? -9.853 -11.181 5.503 1.00 91.00 128 LEU A O 1
ATOM 1033 N N . SER A 1 129 ? -8.643 -9.440 6.260 1.00 93.81 129 SER A N 1
ATOM 1034 C CA . SER A 1 129 ? -9.147 -8.442 5.313 1.00 93.81 129 SER A CA 1
ATOM 1035 C C . SER A 1 129 ? -8.907 -8.864 3.867 1.00 93.81 129 SER A C 1
ATOM 1037 O O . SER A 1 129 ? -9.841 -8.952 3.072 1.00 93.81 129 SER A O 1
ATOM 1039 N N . LEU A 1 130 ? -7.669 -9.235 3.525 1.00 95.12 130 LEU A N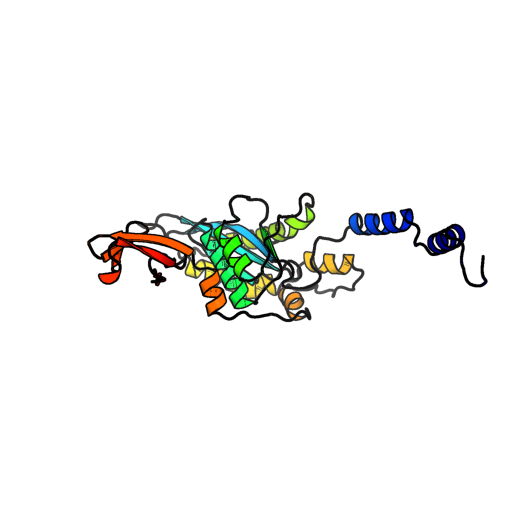 1
ATOM 1040 C CA . LEU A 1 130 ? -7.348 -9.728 2.185 1.00 95.12 130 LEU A CA 1
ATOM 1041 C C . LEU A 1 130 ? -8.032 -11.074 1.892 1.00 95.12 130 LEU A C 1
ATOM 10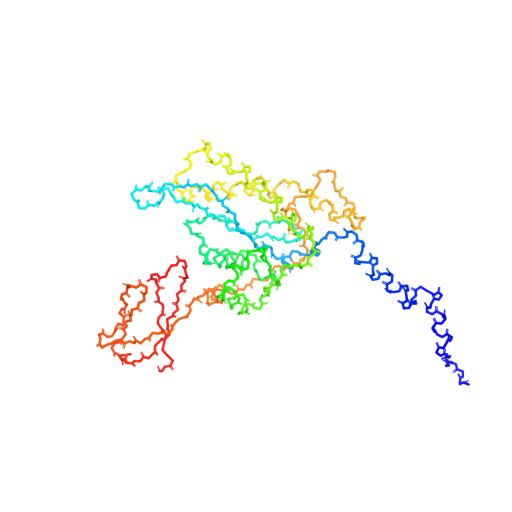43 O O . LEU A 1 130 ? -8.520 -11.287 0.781 1.00 95.12 130 LEU A O 1
ATOM 1047 N N . GLY A 1 131 ? -8.156 -11.950 2.893 1.00 95.44 131 GLY A N 1
ATOM 1048 C CA . GLY A 1 131 ? -8.888 -13.211 2.785 1.00 95.44 131 GLY A CA 1
ATOM 1049 C C . GLY A 1 131 ? -10.369 -13.025 2.438 1.00 95.44 131 GLY A C 1
ATOM 1050 O O . GLY A 1 131 ? -10.859 -13.705 1.537 1.00 95.44 131 GLY A O 1
ATOM 1051 N N . LYS A 1 132 ? -11.060 -12.060 3.070 1.00 95.56 132 LYS A N 1
ATOM 1052 C CA . LYS A 1 132 ? -12.456 -11.685 2.758 1.00 95.56 132 LYS A CA 1
ATOM 1053 C C . LYS A 1 132 ? -12.622 -11.255 1.293 1.00 95.56 132 LYS A C 1
ATOM 1055 O O . LYS A 1 132 ? -13.650 -11.527 0.683 1.00 95.56 132 LYS A O 1
ATOM 1060 N N . LEU A 1 133 ? -11.593 -10.644 0.704 1.00 96.62 133 LEU A N 1
ATOM 1061 C CA . LEU A 1 133 ? -11.572 -10.230 -0.706 1.00 96.62 133 LEU A CA 1
ATOM 1062 C C . LEU A 1 133 ? -11.101 -11.346 -1.661 1.00 96.62 133 LEU A C 1
ATOM 1064 O O . LEU A 1 133 ? -11.042 -11.162 -2.882 1.00 96.62 133 LEU A O 1
ATOM 1068 N N . GLY A 1 134 ? -10.770 -12.527 -1.132 1.00 96.06 134 GLY A N 1
ATOM 1069 C CA . GLY A 1 134 ? -10.235 -13.659 -1.887 1.00 96.06 134 GLY A CA 1
ATOM 1070 C C . GLY A 1 134 ? -8.832 -13.399 -2.436 1.00 96.06 134 GLY A C 1
ATOM 1071 O O . GLY A 1 134 ? -8.544 -13.794 -3.566 1.00 96.06 134 GLY A O 1
ATOM 1072 N N . ILE A 1 135 ? -8.000 -12.697 -1.667 1.00 96.88 135 ILE A N 1
ATOM 1073 C CA . ILE A 1 135 ? -6.612 -12.344 -1.974 1.00 96.88 135 ILE A CA 1
ATOM 1074 C C . ILE A 1 135 ? -5.686 -13.131 -1.041 1.00 96.88 135 ILE A C 1
ATOM 1076 O O . ILE A 1 135 ? -5.897 -13.185 0.169 1.00 96.88 135 ILE A O 1
ATOM 1080 N N . THR A 1 136 ? -4.636 -13.749 -1.590 1.00 93.56 136 THR A N 1
ATOM 1081 C CA . THR A 1 136 ? -3.753 -14.632 -0.809 1.00 93.56 136 THR A CA 1
ATOM 1082 C C . THR A 1 136 ? -2.480 -13.928 -0.340 1.00 93.56 136 THR A C 1
ATOM 1084 O O . THR A 1 136 ? -1.684 -13.477 -1.160 1.00 93.56 136 THR A O 1
ATOM 1087 N N . ILE A 1 137 ? -2.191 -13.944 0.964 1.00 91.06 137 ILE A N 1
ATOM 1088 C CA . ILE A 1 137 ? -0.852 -13.584 1.459 1.00 91.06 137 ILE A CA 1
ATOM 1089 C C . ILE A 1 137 ? 0.059 -14.812 1.384 1.00 91.06 137 ILE A C 1
ATOM 1091 O O . ILE A 1 137 ? -0.207 -15.843 2.003 1.00 91.06 137 ILE A O 1
ATOM 1095 N N . ARG A 1 138 ? 1.143 -14.713 0.616 1.00 86.00 138 ARG A N 1
ATOM 1096 C CA . ARG A 1 138 ? 2.164 -15.754 0.460 1.00 86.00 138 ARG A CA 1
ATOM 1097 C C . ARG A 1 138 ? 3.353 -15.468 1.369 1.00 86.00 138 ARG A C 1
ATOM 1099 O O . ARG A 1 138 ? 3.688 -14.320 1.644 1.00 86.00 138 ARG A O 1
ATOM 1106 N N . HIS A 1 139 ? 4.043 -16.527 1.780 1.00 74.12 139 HIS A N 1
ATOM 1107 C CA . HIS A 1 139 ? 5.378 -16.376 2.346 1.00 74.12 139 HIS A CA 1
ATOM 1108 C C . HIS A 1 139 ? 6.359 -15.966 1.249 1.00 74.12 139 HIS A C 1
ATOM 1110 O O . HIS A 1 139 ? 6.301 -16.501 0.135 1.00 74.12 139 HIS A O 1
ATOM 1116 N N . ALA A 1 140 ? 7.279 -15.058 1.581 1.00 62.97 140 ALA A N 1
ATOM 1117 C CA . ALA A 1 140 ? 8.416 -14.773 0.720 1.00 62.97 140 ALA A CA 1
ATOM 1118 C C . ALA A 1 140 ? 9.125 -16.102 0.379 1.00 62.97 140 ALA A C 1
ATOM 1120 O O . ALA A 1 140 ? 9.342 -16.922 1.282 1.00 62.97 140 ALA A O 1
ATOM 1121 N N . PRO A 1 141 ? 9.465 -16.366 -0.896 1.00 56.34 141 PRO A N 1
ATOM 1122 C CA . PRO A 1 141 ? 10.142 -17.601 -1.273 1.00 56.34 141 PRO A CA 1
ATOM 1123 C C . PRO A 1 141 ? 11.419 -17.793 -0.442 1.00 56.34 141 PRO A C 1
ATOM 1125 O O . PRO A 1 141 ? 12.337 -16.972 -0.498 1.00 56.34 141 PRO A O 1
ATOM 1128 N N . ARG A 1 142 ? 11.499 -18.879 0.343 1.00 49.94 142 ARG A N 1
ATOM 1129 C CA . ARG A 1 142 ? 12.751 -19.269 1.008 1.00 49.94 142 ARG A CA 1
ATOM 1130 C C . ARG A 1 142 ? 13.751 -19.626 -0.099 1.00 49.94 142 ARG A C 1
ATOM 1132 O O . ARG A 1 142 ? 13.489 -20.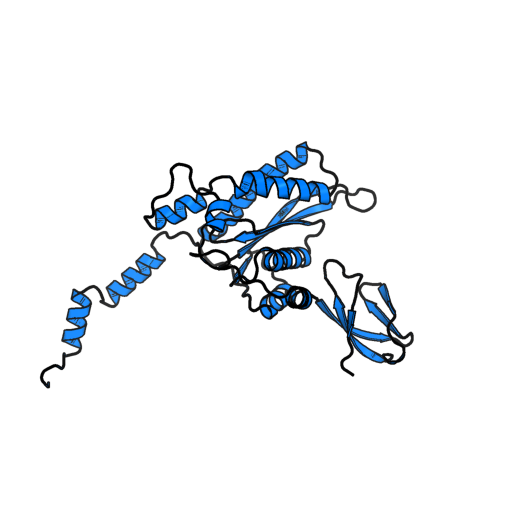543 -0.866 1.00 49.94 142 ARG A O 1
ATOM 1139 N N . ALA A 1 143 ? 14.868 -18.899 -0.163 1.00 42.34 143 ALA A N 1
ATOM 1140 C CA . ALA A 1 143 ? 15.999 -19.114 -1.079 1.00 42.34 143 ALA A CA 1
ATOM 1141 C C . ALA A 1 143 ? 15.910 -18.543 -2.513 1.00 42.34 143 ALA A C 1
ATOM 1143 O O . ALA A 1 143 ? 16.210 -19.231 -3.486 1.00 42.34 143 ALA A O 1
ATOM 1144 N N . SER A 1 144 ? 15.675 -17.236 -2.675 1.00 46.69 144 SER A N 1
ATOM 1145 C CA . SER A 1 144 ? 16.339 -16.543 -3.788 1.00 46.69 144 SER A CA 1
ATOM 1146 C C . SER A 1 144 ? 16.766 -15.133 -3.379 1.00 46.69 144 SER A C 1
ATOM 1148 O O . SER A 1 144 ? 15.925 -14.284 -3.107 1.00 46.69 144 SER A O 1
ATOM 1150 N N . GLY A 1 145 ? 18.070 -14.837 -3.389 1.00 49.75 145 GLY A N 1
ATOM 1151 C CA . GLY A 1 145 ? 18.545 -13.442 -3.326 1.00 49.75 145 GLY A CA 1
ATOM 1152 C C . GLY A 1 145 ? 17.961 -12.571 -4.454 1.00 49.75 145 GLY A C 1
ATOM 1153 O O . GLY A 1 145 ? 17.958 -11.352 -4.376 1.00 49.75 145 GLY A O 1
ATOM 1154 N N . LYS A 1 146 ? 17.382 -13.202 -5.486 1.00 52.31 146 LYS A N 1
ATOM 1155 C CA . LYS A 1 146 ? 16.763 -12.558 -6.647 1.00 52.31 146 LYS A CA 1
ATOM 1156 C C . LYS A 1 146 ? 15.370 -11.969 -6.378 1.00 52.31 146 LYS A C 1
ATOM 1158 O O . LYS A 1 146 ? 15.021 -10.992 -7.031 1.00 52.31 146 LYS A O 1
ATOM 1163 N N . SER A 1 147 ? 14.575 -12.521 -5.453 1.00 52.88 147 SER A N 1
ATOM 1164 C CA . SER A 1 147 ? 13.258 -11.958 -5.094 1.00 52.88 147 SER A CA 1
ATOM 1165 C C . SER A 1 147 ? 13.377 -10.722 -4.200 1.00 52.88 147 SER A C 1
ATOM 1167 O O . SER A 1 147 ? 12.520 -9.849 -4.274 1.00 52.88 147 SER A O 1
ATOM 1169 N N . LYS A 1 148 ? 14.465 -10.613 -3.425 1.00 64.50 148 LYS A N 1
ATOM 1170 C CA . LYS A 1 148 ? 14.779 -9.441 -2.587 1.00 64.50 148 LYS A CA 1
ATOM 1171 C C . LYS A 1 148 ? 15.272 -8.233 -3.383 1.00 64.50 148 LYS A C 1
ATOM 1173 O O . LYS A 1 148 ? 14.998 -7.091 -3.027 1.00 64.50 148 LYS A O 1
ATOM 1178 N N . GLY A 1 149 ? 15.920 -8.482 -4.522 1.00 74.75 149 GLY A N 1
ATOM 1179 C CA . GLY A 1 149 ? 16.533 -7.432 -5.337 1.00 74.75 149 GLY A CA 1
ATOM 1180 C C . GLY A 1 149 ? 15.567 -6.356 -5.852 1.00 74.75 149 GLY A C 1
ATOM 1181 O O . GLY A 1 149 ? 16.010 -5.249 -6.143 1.00 74.75 149 GLY A O 1
ATOM 1182 N N . LYS A 1 150 ? 14.257 -6.632 -5.961 1.00 85.44 150 LYS A N 1
ATOM 1183 C CA . LYS A 1 150 ? 13.273 -5.624 -6.401 1.00 85.44 150 LYS A CA 1
ATOM 1184 C C . LYS A 1 150 ? 13.027 -4.572 -5.318 1.00 85.44 150 LYS A C 1
ATOM 1186 O O . LYS A 1 150 ? 13.176 -3.385 -5.607 1.00 85.44 150 LYS A O 1
ATOM 1191 N N . CYS A 1 151 ? 12.737 -5.000 -4.088 1.00 83.56 151 CYS A N 1
ATOM 1192 C CA . CYS A 1 151 ? 12.599 -4.097 -2.944 1.00 83.56 151 CYS A CA 1
ATOM 1193 C C . CYS A 1 151 ? 13.915 -3.368 -2.653 1.00 83.56 151 CYS A C 1
ATOM 1195 O O . CYS A 1 151 ? 13.912 -2.155 -2.500 1.00 83.56 151 CYS A O 1
ATOM 1197 N N . GLU A 1 152 ? 15.060 -4.057 -2.691 1.00 87.00 152 GLU A N 1
ATOM 1198 C CA . GLU A 1 152 ? 16.372 -3.421 -2.486 1.00 87.00 152 GLU A CA 1
ATOM 1199 C C . GLU A 1 152 ? 16.651 -2.303 -3.504 1.00 87.00 152 GLU A C 1
ATOM 1201 O O . GLU A 1 152 ? 17.116 -1.221 -3.139 1.00 87.00 152 GLU A O 1
ATOM 1206 N N . LYS A 1 153 ? 16.335 -2.528 -4.786 1.00 90.56 153 LYS A N 1
ATOM 1207 C CA . LYS A 1 153 ? 16.471 -1.494 -5.822 1.00 90.56 153 LYS A CA 1
ATOM 1208 C C . LYS A 1 153 ? 15.500 -0.340 -5.616 1.00 90.56 153 LYS A C 1
ATOM 1210 O O . LYS A 1 153 ? 15.892 0.811 -5.785 1.00 90.56 153 LYS A O 1
ATOM 1215 N N . PHE A 1 154 ? 14.266 -0.624 -5.216 1.00 93.19 154 PHE A N 1
ATOM 1216 C CA . PHE A 1 154 ? 13.316 0.421 -4.856 1.00 93.19 154 PHE A CA 1
ATOM 1217 C C . PHE A 1 154 ? 13.791 1.230 -3.639 1.00 93.19 154 PHE A C 1
ATOM 1219 O O . PHE A 1 154 ? 13.725 2.454 -3.652 1.00 93.19 154 PHE A O 1
ATOM 1226 N N . HIS A 1 155 ? 14.386 0.589 -2.635 1.00 93.12 155 HIS A N 1
ATOM 1227 C CA . HIS A 1 155 ? 14.929 1.272 -1.461 1.00 93.12 155 HIS A CA 1
ATOM 1228 C C . HIS A 1 155 ? 16.050 2.241 -1.810 1.00 93.12 155 HIS A C 1
ATOM 1230 O O . HIS A 1 155 ? 16.096 3.317 -1.226 1.00 93.12 155 HIS A O 1
ATOM 1236 N N . GLN A 1 156 ? 16.894 1.913 -2.791 1.00 94.31 156 GLN A N 1
ATOM 1237 C CA . GLN A 1 156 ? 17.912 2.838 -3.301 1.00 94.31 156 GLN A CA 1
ATOM 1238 C C . GLN A 1 156 ? 17.284 4.091 -3.930 1.00 94.31 156 GLN A C 1
ATOM 1240 O O . GLN A 1 156 ? 17.805 5.193 -3.762 1.00 94.31 156 GLN A O 1
ATOM 1245 N N . VAL A 1 157 ? 16.152 3.938 -4.626 1.00 95.38 157 VAL A N 1
ATOM 1246 C CA . VAL A 1 157 ? 15.386 5.072 -5.163 1.00 95.38 157 VAL A CA 1
ATOM 1247 C C . VAL A 1 157 ? 14.823 5.920 -4.023 1.00 95.38 157 VAL A C 1
ATOM 1249 O O . VAL A 1 157 ? 15.017 7.135 -4.019 1.00 95.38 157 VAL A O 1
ATOM 1252 N N . VAL A 1 158 ? 14.197 5.282 -3.030 1.00 96.81 158 VAL A N 1
ATOM 1253 C CA . VAL A 1 158 ? 13.683 5.961 -1.833 1.00 96.81 158 VAL A CA 1
ATOM 1254 C C . VAL A 1 158 ? 14.810 6.704 -1.108 1.00 96.81 158 VAL A C 1
ATOM 1256 O O . VAL A 1 158 ? 14.638 7.857 -0.742 1.00 96.81 158 VAL A O 1
ATOM 1259 N N . ASP A 1 159 ? 15.991 6.102 -0.946 1.00 96.69 159 ASP A N 1
ATOM 1260 C CA . ASP A 1 159 ? 17.147 6.746 -0.306 1.00 96.69 159 ASP A CA 1
ATOM 1261 C C . ASP A 1 159 ? 17.641 7.976 -1.079 1.00 96.69 159 ASP A C 1
ATOM 1263 O O . ASP A 1 159 ? 18.125 8.938 -0.478 1.00 96.69 159 ASP A O 1
ATOM 1267 N N . SER A 1 160 ? 17.517 7.981 -2.410 1.00 94.88 160 SER A N 1
ATOM 1268 C CA . SER A 1 160 ? 17.790 9.176 -3.212 1.00 94.88 160 SER A CA 1
ATOM 1269 C C . SER A 1 160 ? 16.792 10.285 -2.907 1.00 94.88 160 SER A C 1
ATOM 1271 O O . SER A 1 160 ? 17.206 11.382 -2.537 1.00 94.88 160 SER A O 1
ATOM 1273 N N . TYR A 1 161 ? 15.500 9.967 -2.960 1.00 95.88 161 TYR A N 1
ATOM 1274 C CA . TYR A 1 161 ? 14.436 10.910 -2.633 1.00 95.88 161 TYR A CA 1
ATOM 1275 C C . TYR A 1 161 ? 14.575 11.462 -1.206 1.00 95.88 161 TYR A C 1
ATOM 1277 O O . TYR A 1 161 ? 14.515 12.667 -0.995 1.00 95.88 161 TYR A O 1
ATOM 1285 N N . LEU A 1 162 ? 14.844 10.608 -0.212 1.00 95.88 162 LEU A N 1
ATOM 1286 C CA . LEU A 1 162 ? 14.983 11.030 1.184 1.00 95.88 162 LEU A CA 1
ATOM 1287 C C . LEU A 1 162 ? 16.162 11.990 1.398 1.00 95.88 162 LEU A C 1
ATOM 1289 O O . LEU A 1 162 ? 16.117 12.804 2.321 1.00 95.88 162 LEU A O 1
ATOM 1293 N N . ARG A 1 163 ? 17.223 11.917 0.581 1.00 93.62 163 ARG A N 1
ATOM 1294 C CA . ARG A 1 163 ? 18.324 12.895 0.628 1.00 93.62 163 ARG A CA 1
ATOM 1295 C C . ARG A 1 163 ? 17.871 14.268 0.136 1.00 93.62 163 ARG A C 1
ATOM 1297 O O . ARG A 1 163 ? 18.176 15.260 0.792 1.00 93.62 163 ARG A O 1
ATOM 1304 N N . GLU A 1 164 ? 17.110 14.314 -0.952 1.00 92.38 164 GLU A N 1
ATOM 1305 C CA . GLU A 1 164 ? 16.530 15.550 -1.496 1.00 92.38 164 GLU A CA 1
ATOM 1306 C C . GLU A 1 164 ? 15.486 16.138 -0.533 1.00 92.38 164 GLU A C 1
ATOM 1308 O O . GLU A 1 164 ? 15.564 17.307 -0.156 1.00 92.38 164 GLU A O 1
ATOM 1313 N N . ALA A 1 165 ? 14.585 15.302 -0.014 1.00 92.31 165 ALA A N 1
ATOM 1314 C CA . ALA A 1 165 ? 13.560 15.674 0.959 1.00 92.31 165 ALA A CA 1
ATOM 1315 C C . ALA A 1 165 ? 14.144 16.334 2.226 1.00 92.31 165 ALA A C 1
ATOM 1317 O O . ALA A 1 165 ? 13.593 17.315 2.728 1.00 92.31 165 ALA A O 1
ATOM 1318 N N . LYS A 1 166 ? 15.289 15.839 2.728 1.00 89.56 166 LYS A N 1
ATOM 1319 C CA . LYS A 1 166 ? 16.003 16.454 3.865 1.00 89.56 166 LYS A CA 1
ATOM 1320 C C . LYS A 1 166 ? 16.526 17.853 3.541 1.00 89.56 166 LYS A C 1
ATOM 1322 O O . LYS A 1 166 ? 16.493 18.716 4.414 1.00 89.56 166 LYS A O 1
ATOM 1327 N N . ALA A 1 167 ? 16.997 18.081 2.316 1.00 89.56 167 ALA A N 1
ATOM 1328 C CA . ALA A 1 167 ? 17.498 19.386 1.889 1.00 89.56 167 ALA A CA 1
ATOM 1329 C C . ALA A 1 167 ? 16.367 20.423 1.756 1.00 89.56 167 ALA A C 1
ATOM 1331 O O . ALA A 1 167 ? 16.562 21.587 2.095 1.00 89.56 167 ALA A O 1
ATOM 1332 N N . HIS A 1 168 ? 15.169 19.986 1.355 1.00 87.94 168 HIS A N 1
ATOM 1333 C CA . HIS A 1 168 ? 13.977 20.833 1.215 1.00 87.94 168 HIS A CA 1
ATOM 1334 C C . HIS A 1 168 ? 13.299 21.237 2.541 1.00 87.94 168 HIS A C 1
ATOM 1336 O O . HIS A 1 168 ? 12.308 21.961 2.513 1.00 87.94 168 HIS A O 1
ATOM 1342 N N . GLN A 1 169 ? 13.815 20.804 3.700 1.00 85.81 169 GLN A N 1
ATOM 1343 C CA . GLN A 1 169 ? 13.302 21.157 5.036 1.00 85.81 169 GLN A CA 1
ATOM 1344 C C . GLN A 1 169 ? 11.793 20.905 5.239 1.00 85.81 169 GLN A C 1
ATOM 1346 O O . GLN A 1 169 ? 11.114 21.680 5.915 1.00 85.81 169 GLN A O 1
ATOM 1351 N N . ILE A 1 170 ? 11.268 19.811 4.683 1.00 91.88 170 ILE A N 1
ATOM 1352 C CA . ILE A 1 170 ? 9.865 19.400 4.845 1.00 91.88 170 ILE A CA 1
ATOM 1353 C C . ILE A 1 170 ? 9.520 19.260 6.335 1.00 91.88 170 ILE A C 1
ATOM 1355 O O . ILE A 1 170 ? 10.281 18.659 7.096 1.00 91.88 170 ILE A O 1
ATOM 1359 N N . ARG A 1 171 ? 8.369 19.807 6.756 1.00 93.44 171 ARG A N 1
ATOM 1360 C CA . ARG A 1 171 ? 7.957 19.820 8.175 1.00 93.44 171 ARG A CA 1
ATOM 1361 C C . ARG A 1 171 ? 6.680 19.049 8.477 1.00 93.44 171 ARG A C 1
ATOM 1363 O O . ARG A 1 171 ? 6.464 18.722 9.640 1.00 93.44 171 ARG A O 1
ATOM 1370 N N . THR A 1 172 ? 5.860 18.753 7.472 1.00 96.12 172 THR A N 1
ATOM 1371 C CA . THR A 1 172 ? 4.583 18.053 7.662 1.00 96.12 172 THR A CA 1
ATOM 1372 C C . THR A 1 172 ? 4.540 16.748 6.878 1.00 96.12 172 THR A C 1
ATOM 1374 O O . THR A 1 172 ? 5.289 16.558 5.914 1.00 96.12 172 THR A O 1
ATOM 1377 N N . LEU A 1 173 ? 3.689 15.823 7.325 1.00 96.06 173 LEU A N 1
ATOM 1378 C CA . LEU A 1 173 ? 3.530 14.525 6.675 1.00 96.06 173 LEU A CA 1
ATOM 1379 C C . LEU A 1 173 ? 2.877 14.681 5.295 1.00 96.06 173 LEU A C 1
ATOM 1381 O O . LEU A 1 173 ? 3.264 14.009 4.347 1.00 96.06 173 LEU A O 1
ATOM 1385 N N . GLU A 1 174 ? 1.949 15.627 5.173 1.00 96.81 174 GLU A N 1
ATOM 1386 C CA . GLU A 1 174 ? 1.224 15.948 3.944 1.00 96.81 174 GLU A CA 1
ATOM 1387 C C . GLU A 1 174 ? 2.183 16.444 2.861 1.00 96.81 174 GLU A C 1
ATOM 1389 O O . GLU A 1 174 ? 2.152 15.945 1.742 1.00 96.81 174 GLU A O 1
ATOM 1394 N N . GLN A 1 175 ? 3.091 17.366 3.202 1.00 96.31 175 GLN A N 1
ATOM 1395 C CA . GLN A 1 175 ? 4.113 17.846 2.267 1.00 96.31 175 GLN A CA 1
ATOM 1396 C C . GLN A 1 175 ? 5.067 16.728 1.840 1.00 96.31 175 GLN A C 1
ATOM 1398 O O . GLN A 1 175 ? 5.437 16.644 0.669 1.00 96.31 175 GLN A O 1
ATOM 1403 N N . LEU A 1 176 ? 5.468 15.862 2.780 1.00 97.38 176 LEU A N 1
ATOM 1404 C CA . LEU A 1 176 ? 6.320 14.716 2.470 1.00 97.38 176 LEU A CA 1
ATOM 1405 C C . LEU A 1 176 ? 5.627 13.784 1.468 1.00 97.38 176 LEU A C 1
ATOM 1407 O O . LEU A 1 176 ? 6.226 13.413 0.464 1.00 97.38 176 LEU A O 1
ATOM 1411 N N . ASN A 1 177 ? 4.354 13.465 1.701 1.00 97.88 177 ASN A N 1
ATOM 1412 C CA . ASN A 1 177 ? 3.569 12.620 0.807 1.00 97.88 177 ASN A CA 1
ATOM 1413 C C . ASN A 1 177 ? 3.300 13.271 -0.550 1.00 97.88 177 ASN A C 1
ATOM 1415 O O . ASN A 1 177 ? 3.451 12.601 -1.566 1.00 97.88 177 ASN A O 1
ATOM 1419 N N . GLN A 1 178 ? 3.004 14.571 -0.594 1.00 97.44 178 GLN A N 1
ATOM 1420 C CA . GLN A 1 178 ? 2.796 15.298 -1.846 1.00 97.44 178 GLN A CA 1
ATOM 1421 C C . GLN A 1 178 ? 4.040 15.245 -2.743 1.00 97.44 178 GLN A C 1
ATOM 1423 O O . GLN A 1 178 ? 3.953 14.917 -3.925 1.00 97.44 178 GLN A O 1
ATOM 1428 N N . TYR A 1 179 ? 5.223 15.539 -2.195 1.00 97.38 179 TYR A N 1
ATOM 1429 C CA . TYR A 1 179 ? 6.456 15.467 -2.982 1.00 97.38 179 TYR A CA 1
ATOM 1430 C C . TYR A 1 179 ? 6.830 14.035 -3.353 1.00 97.38 179 TYR A C 1
ATOM 1432 O O . TYR A 1 179 ? 7.434 13.814 -4.400 1.00 97.38 179 TYR A O 1
ATOM 1440 N N . TRP A 1 180 ? 6.500 13.067 -2.501 1.00 98.00 180 TRP A N 1
ATOM 1441 C CA . TRP A 1 180 ? 6.728 11.660 -2.792 1.00 98.00 180 TRP A CA 1
ATOM 1442 C C . TRP A 1 180 ? 5.866 11.164 -3.955 1.00 98.00 180 TRP A C 1
ATOM 1444 O O . TRP A 1 180 ? 6.381 10.496 -4.848 1.00 98.00 180 TRP A O 1
ATOM 1454 N N . GLU A 1 181 ? 4.588 11.542 -3.983 1.00 97.75 181 GLU A N 1
ATOM 1455 C CA . GLU A 1 181 ? 3.668 11.241 -5.081 1.00 97.75 181 GLU A CA 1
ATOM 1456 C C . GLU A 1 181 ? 4.184 11.825 -6.401 1.00 97.75 181 GLU A C 1
ATOM 1458 O O . GLU A 1 181 ? 4.389 11.078 -7.357 1.00 97.75 181 GLU A O 1
ATOM 1463 N N . ILE A 1 182 ? 4.546 13.114 -6.411 1.00 97.50 182 ILE A N 1
ATOM 1464 C CA . ILE A 1 182 ? 5.147 13.772 -7.583 1.00 97.50 182 ILE A CA 1
ATOM 1465 C C . ILE A 1 182 ? 6.420 13.041 -8.027 1.00 97.50 182 ILE A C 1
ATOM 1467 O O . ILE A 1 182 ? 6.619 12.796 -9.214 1.00 97.50 182 ILE A O 1
ATOM 1471 N N . PHE A 1 183 ? 7.294 12.664 -7.090 1.00 97.94 183 PHE A N 1
ATOM 1472 C CA . PHE A 1 183 ? 8.519 11.937 -7.414 1.00 97.94 183 PHE A CA 1
ATOM 1473 C C . PHE A 1 183 ? 8.225 10.565 -8.042 1.00 97.94 183 PHE A C 1
ATOM 1475 O O . PHE A 1 183 ? 8.896 10.154 -8.994 1.00 97.94 183 PHE A O 1
ATOM 1482 N N . LEU A 1 184 ? 7.225 9.835 -7.547 1.00 97.88 184 LEU A N 1
ATOM 1483 C CA . LEU A 1 184 ? 6.843 8.556 -8.136 1.00 97.88 184 LEU A CA 1
ATOM 1484 C C . LEU A 1 184 ? 6.304 8.726 -9.559 1.00 97.88 184 LEU A C 1
ATOM 1486 O O . LEU A 1 184 ? 6.790 8.046 -10.470 1.00 97.88 184 LEU A O 1
ATOM 1490 N N . GLU A 1 185 ? 5.363 9.650 -9.742 1.00 96.88 185 GLU A N 1
ATOM 1491 C CA . GLU A 1 185 ? 4.681 9.894 -11.013 1.00 96.88 185 GLU A CA 1
ATOM 1492 C C . GLU A 1 185 ? 5.624 10.456 -12.079 1.00 96.88 185 GLU A C 1
ATOM 1494 O O . GLU A 1 185 ? 5.662 9.961 -13.207 1.00 96.88 185 GLU A O 1
ATOM 1499 N N . GLU A 1 186 ? 6.428 11.459 -11.727 1.00 96.75 186 GLU A N 1
ATOM 1500 C CA . GLU A 1 186 ? 7.256 12.190 -12.686 1.00 96.75 186 GLU A CA 1
ATOM 1501 C C . GLU A 1 186 ? 8.627 11.553 -12.912 1.00 96.75 186 GLU A C 1
ATOM 1503 O O . GLU A 1 186 ? 9.188 11.674 -14.003 1.00 96.75 186 GLU A O 1
ATOM 1508 N N . TYR A 1 187 ? 9.161 10.826 -11.927 1.00 96.88 187 TYR A N 1
ATOM 1509 C CA . TYR A 1 187 ? 10.480 10.208 -12.033 1.00 96.88 187 TYR A CA 1
ATOM 1510 C C . TYR A 1 187 ? 10.419 8.682 -12.072 1.00 96.88 187 TYR A C 1
ATOM 1512 O O . TYR A 1 187 ? 10.798 8.071 -13.073 1.00 96.88 187 TYR A O 1
ATOM 1520 N N . TYR A 1 188 ? 9.969 8.030 -10.998 1.00 97.62 188 TYR A N 1
ATOM 1521 C CA . TYR A 1 188 ? 10.139 6.579 -10.854 1.00 97.62 188 TYR A CA 1
ATOM 1522 C C . TYR A 1 188 ? 9.382 5.773 -11.917 1.00 97.62 188 TYR A C 1
ATOM 1524 O O . TYR A 1 188 ? 9.958 4.860 -12.520 1.00 97.62 188 TYR A O 1
ATOM 1532 N N . HIS A 1 189 ? 8.112 6.108 -12.162 1.00 98.38 189 HIS A N 1
ATOM 1533 C CA . HIS A 1 189 ? 7.254 5.408 -13.121 1.00 98.38 189 HIS A CA 1
ATOM 1534 C C . HIS A 1 189 ? 7.624 5.705 -14.581 1.00 98.38 189 HIS A C 1
ATOM 1536 O O . HIS A 1 189 ? 7.371 4.871 -15.455 1.00 98.38 189 HIS A O 1
ATOM 1542 N N . LYS A 1 190 ? 8.239 6.865 -14.848 1.00 98.06 190 LYS A N 1
ATOM 1543 C CA . LYS A 1 190 ? 8.642 7.330 -16.190 1.00 98.06 190 LYS A CA 1
ATOM 1544 C C . LYS A 1 190 ? 10.102 7.019 -16.538 1.00 98.06 190 LYS A C 1
ATOM 1546 O O . LYS A 1 190 ? 10.492 7.158 -17.694 1.00 98.06 190 LYS A O 1
ATOM 1551 N N . LYS A 1 191 ? 10.909 6.545 -15.585 1.00 97.06 191 LYS A N 1
ATOM 1552 C CA . LYS A 1 191 ? 12.293 6.118 -15.826 1.00 97.06 191 LYS A CA 1
ATOM 1553 C C . LYS A 1 191 ? 12.363 4.634 -16.220 1.00 97.06 191 LYS A C 1
ATOM 1555 O O . LYS A 1 191 ? 11.725 3.809 -15.567 1.00 97.06 191 LYS A O 1
ATOM 1560 N N . PRO A 1 192 ? 13.155 4.250 -17.238 1.00 96.94 192 PRO A N 1
ATOM 1561 C CA . PRO A 1 192 ? 13.384 2.845 -17.572 1.00 96.94 192 PRO A CA 1
ATOM 1562 C C . PRO A 1 192 ? 14.066 2.075 -16.437 1.00 96.94 192 PRO A C 1
ATOM 1564 O O . PRO A 1 192 ? 14.978 2.594 -15.788 1.00 96.94 192 PRO A O 1
ATOM 1567 N N . HIS A 1 193 ? 13.642 0.832 -16.195 1.00 94.94 193 HIS A N 1
ATOM 1568 C CA . HIS A 1 193 ? 14.221 -0.015 -15.144 1.00 94.94 193 HIS A CA 1
ATOM 1569 C C . HIS A 1 193 ? 14.956 -1.218 -15.730 1.00 94.94 193 HIS A C 1
ATOM 1571 O O . HIS A 1 193 ? 14.367 -2.050 -16.422 1.00 94.94 193 HIS A O 1
ATOM 1577 N N . GLU A 1 194 ? 16.218 -1.390 -15.332 1.00 91.06 194 GLU A N 1
ATOM 1578 C CA . GLU A 1 194 ? 17.037 -2.551 -15.713 1.00 91.06 194 GLU A CA 1
ATOM 1579 C C . GLU A 1 194 ? 16.381 -3.879 -15.311 1.00 91.06 194 GLU A C 1
ATOM 1581 O O . GLU A 1 194 ? 16.381 -4.843 -16.067 1.00 91.06 194 GLU A O 1
ATOM 1586 N N . GLY A 1 195 ? 15.693 -3.918 -14.166 1.00 88.44 195 GLY A N 1
ATOM 1587 C CA . GLY A 1 195 ? 14.981 -5.116 -13.719 1.00 88.44 195 GLY A CA 1
ATOM 1588 C C . GLY A 1 195 ? 13.860 -5.598 -14.655 1.00 88.44 195 GLY A C 1
ATOM 1589 O O . GLY A 1 195 ? 13.489 -6.770 -14.555 1.00 88.44 195 GLY A O 1
ATOM 1590 N N . ILE A 1 196 ? 13.322 -4.725 -15.518 1.00 92.19 196 ILE A N 1
ATOM 1591 C CA . ILE A 1 196 ? 12.330 -5.057 -16.557 1.00 92.19 196 ILE A CA 1
ATOM 1592 C C . ILE A 1 196 ? 13.051 -5.496 -17.838 1.00 92.19 196 ILE A C 1
ATOM 1594 O O . ILE A 1 196 ? 12.713 -6.539 -18.395 1.00 92.19 196 ILE A O 1
ATOM 1598 N N . ARG A 1 197 ? 14.093 -4.764 -18.262 1.00 91.06 197 ARG A N 1
ATOM 1599 C CA . ARG A 1 197 ? 14.968 -5.143 -19.391 1.00 91.06 197 ARG A CA 1
ATOM 1600 C C . ARG A 1 197 ? 15.484 -6.575 -19.227 1.00 91.06 197 ARG A C 1
ATOM 1602 O O . ARG A 1 197 ? 15.215 -7.434 -20.060 1.00 91.06 197 ARG A O 1
ATOM 1609 N N . GLU A 1 198 ? 16.114 -6.853 -18.091 1.00 89.00 198 GLU A N 1
ATOM 1610 C CA . GLU A 1 198 ? 16.708 -8.156 -17.791 1.00 89.00 198 GLU A CA 1
ATOM 1611 C C . GLU A 1 198 ? 15.666 -9.289 -17.721 1.00 89.00 198 GLU A C 1
ATOM 1613 O O . GLU A 1 198 ? 15.986 -10.454 -17.963 1.00 89.00 198 GLU A O 1
ATOM 1618 N N . TYR A 1 199 ? 14.406 -8.978 -17.387 1.00 88.69 199 TYR A N 1
ATOM 1619 C CA . TYR A 1 199 ? 13.323 -9.963 -17.426 1.00 88.69 199 TYR A CA 1
ATOM 1620 C C . TYR A 1 199 ? 13.041 -10.408 -18.867 1.00 88.69 199 TYR A C 1
ATOM 1622 O O . TYR A 1 199 ? 13.049 -11.610 -19.132 1.00 88.69 199 TYR A O 1
ATOM 1630 N N . TYR A 1 200 ? 12.870 -9.472 -19.799 1.00 89.19 200 TYR A N 1
ATOM 1631 C CA . TYR A 1 200 ? 12.603 -9.786 -21.206 1.00 89.19 200 TYR A CA 1
ATOM 1632 C C . TYR A 1 200 ? 13.800 -10.406 -21.924 1.00 89.19 200 TYR A C 1
ATOM 1634 O O . TYR A 1 200 ? 13.623 -11.376 -22.660 1.00 89.19 200 TYR A O 1
ATOM 1642 N N . GLU A 1 201 ? 15.015 -9.939 -21.639 1.00 89.12 201 GLU A N 1
ATOM 1643 C CA . GLU A 1 201 ? 16.241 -10.564 -22.148 1.00 89.12 201 GLU A CA 1
ATOM 1644 C C . GLU A 1 201 ? 16.345 -12.028 -21.697 1.00 89.12 201 GLU A C 1
ATOM 1646 O O . GLU A 1 201 ? 16.670 -12.903 -22.498 1.00 89.12 201 GLU A O 1
ATOM 1651 N N . SER A 1 202 ? 15.961 -12.340 -20.449 1.00 84.94 202 SER A N 1
ATOM 1652 C CA . SER A 1 202 ? 15.928 -13.728 -19.955 1.00 84.94 202 SER A CA 1
ATOM 1653 C C . SER A 1 202 ? 14.885 -14.620 -20.646 1.00 84.94 202 SER A C 1
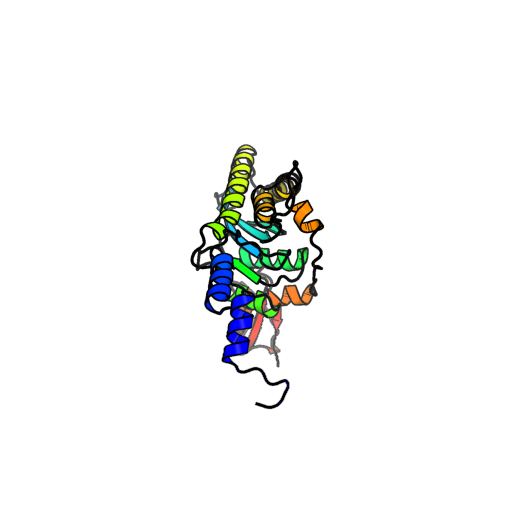ATOM 1655 O O . SER A 1 202 ? 14.950 -15.847 -20.539 1.00 84.94 202 SER A O 1
ATOM 1657 N N . LEU A 1 203 ? 13.920 -14.017 -21.348 1.00 86.12 203 LEU A N 1
ATOM 1658 C CA . LEU A 1 203 ? 12.931 -14.704 -22.180 1.00 86.12 203 LEU A CA 1
ATOM 1659 C C . LEU A 1 203 ? 13.347 -14.771 -23.658 1.00 86.12 203 LEU A C 1
ATOM 1661 O O . LEU A 1 203 ? 12.635 -15.390 -24.445 1.00 86.12 203 LEU A O 1
ATOM 1665 N N . GLY A 1 204 ? 14.478 -14.164 -24.035 1.00 88.00 204 GLY A N 1
ATOM 1666 C CA . GLY A 1 204 ? 14.890 -14.014 -25.431 1.00 88.00 204 GLY A CA 1
ATOM 1667 C C . GLY A 1 204 ? 14.046 -13.001 -26.210 1.00 88.00 204 GLY A C 1
ATOM 1668 O O . GLY A 1 204 ? 14.065 -13.007 -27.438 1.00 88.00 204 GLY A O 1
ATOM 1669 N N . SER A 1 205 ? 13.289 -12.149 -25.513 1.00 88.94 205 SER A N 1
ATOM 1670 C CA . SER A 1 205 ? 12.467 -11.114 -26.134 1.00 88.94 205 SER A CA 1
ATOM 1671 C C . SER A 1 205 ? 13.300 -9.860 -26.413 1.00 88.94 205 SER A C 1
ATOM 1673 O O . SER A 1 205 ? 14.094 -9.460 -25.558 1.00 88.94 205 SER A O 1
ATOM 1675 N N . PRO A 1 206 ? 13.105 -9.192 -27.565 1.00 89.75 206 PRO A N 1
ATOM 1676 C CA . PRO A 1 206 ? 13.788 -7.937 -27.850 1.00 89.75 206 PRO A CA 1
ATOM 1677 C C . PRO A 1 206 ? 13.351 -6.851 -26.860 1.00 89.75 206 PRO A C 1
ATOM 1679 O O . PRO A 1 206 ? 12.162 -6.705 -26.562 1.00 89.75 206 PRO A O 1
ATOM 1682 N N . VAL A 1 207 ? 14.314 -6.066 -26.377 1.00 91.69 207 VAL A N 1
ATOM 1683 C CA . VAL A 1 207 ? 14.065 -4.903 -25.518 1.00 91.69 207 VAL A CA 1
ATOM 1684 C C . VAL A 1 207 ? 14.418 -3.632 -26.291 1.00 91.69 207 VAL A C 1
ATOM 1686 O O . VAL A 1 207 ? 15.489 -3.579 -26.898 1.00 91.69 207 VAL A O 1
ATOM 1689 N N . PRO A 1 208 ? 13.553 -2.601 -26.289 1.00 93.00 208 PRO A N 1
ATOM 1690 C CA . PRO A 1 208 ? 13.875 -1.321 -26.910 1.00 93.00 208 PRO A CA 1
ATOM 1691 C C . PRO A 1 208 ? 15.159 -0.715 -26.330 1.00 93.00 208 PRO A C 1
ATOM 1693 O O . PRO A 1 208 ? 15.419 -0.834 -25.131 1.00 93.00 208 PRO A O 1
ATOM 1696 N N . ALA A 1 209 ? 15.941 -0.014 -27.155 1.00 92.94 209 ALA A N 1
ATOM 1697 C CA . ALA A 1 209 ? 17.205 0.591 -26.724 1.00 92.94 209 ALA A CA 1
ATOM 1698 C C . ALA A 1 209 ? 17.010 1.564 -25.545 1.00 92.94 209 ALA A C 1
ATOM 1700 O O . ALA A 1 209 ? 17.775 1.539 -24.578 1.00 92.94 209 ALA A O 1
ATOM 1701 N N . GLN A 1 210 ? 15.920 2.337 -25.587 1.00 93.75 210 GLN A N 1
ATOM 1702 C CA . GLN A 1 210 ? 15.485 3.262 -24.540 1.00 93.75 210 GLN A CA 1
ATOM 1703 C C . GLN A 1 210 ? 15.020 2.577 -23.242 1.00 93.75 210 GLN A C 1
ATOM 1705 O O . GLN A 1 210 ? 14.744 3.256 -22.259 1.00 93.75 210 GLN A O 1
ATOM 1710 N N . GLY A 1 211 ? 14.940 1.244 -23.211 1.00 95.31 211 GLY A N 1
ATOM 1711 C CA . GLY A 1 211 ? 14.416 0.472 -22.091 1.00 95.31 211 GLY A CA 1
ATOM 1712 C C . GLY A 1 211 ? 12.891 0.526 -21.981 1.00 95.31 211 GLY A C 1
ATOM 1713 O O . GLY A 1 211 ? 12.195 0.999 -22.878 1.00 95.31 211 GLY A O 1
ATOM 1714 N N . ILE A 1 212 ? 12.372 -0.016 -20.880 1.00 96.56 212 ILE A N 1
ATOM 1715 C CA . ILE A 1 212 ? 10.937 -0.089 -20.586 1.00 96.56 212 ILE A CA 1
ATOM 1716 C C . ILE A 1 212 ? 10.718 0.516 -19.201 1.00 96.56 212 ILE A C 1
ATOM 1718 O O . ILE A 1 212 ? 11.412 0.151 -18.246 1.00 96.56 212 ILE A O 1
ATOM 1722 N N . THR A 1 213 ? 9.784 1.460 -19.098 1.00 98.19 213 THR A N 1
ATOM 1723 C CA . THR A 1 213 ? 9.426 2.095 -17.823 1.00 98.19 213 THR A CA 1
ATOM 1724 C C . THR A 1 213 ? 8.341 1.294 -17.094 1.00 98.19 213 THR A C 1
ATOM 1726 O O . THR A 1 213 ? 7.555 0.602 -17.748 1.00 98.19 213 THR A O 1
ATOM 1729 N N . PRO A 1 214 ? 8.226 1.401 -15.757 1.00 98.31 214 PRO A N 1
ATOM 1730 C CA . PRO A 1 214 ? 7.131 0.769 -15.024 1.00 98.31 214 PRO A CA 1
ATOM 1731 C C . PRO A 1 214 ? 5.744 1.179 -15.515 1.00 98.31 214 PRO A C 1
ATOM 1733 O O . PRO A 1 214 ? 4.849 0.342 -15.592 1.00 98.31 214 PRO A O 1
ATOM 1736 N N . MET A 1 215 ? 5.563 2.454 -15.876 1.00 98.38 215 MET A N 1
ATOM 1737 C CA . MET A 1 215 ? 4.299 2.959 -16.419 1.00 98.38 215 MET A CA 1
ATOM 1738 C C . MET A 1 215 ? 3.955 2.302 -17.759 1.00 98.38 215 MET A C 1
ATOM 1740 O O . MET A 1 215 ? 2.816 1.890 -17.970 1.00 98.38 215 MET A O 1
ATOM 1744 N N . GLN A 1 216 ? 4.938 2.171 -18.655 1.00 98.00 216 GLN A N 1
ATOM 1745 C CA . GLN A 1 216 ? 4.753 1.504 -19.946 1.00 98.00 216 GLN A CA 1
ATOM 1746 C C . GLN A 1 216 ? 4.436 0.020 -19.765 1.00 98.00 216 GLN A C 1
ATOM 1748 O O . GLN A 1 216 ? 3.518 -0.490 -20.403 1.00 98.00 216 GLN A O 1
ATOM 1753 N N . GLU A 1 217 ? 5.175 -0.660 -18.888 1.00 97.50 217 GLU A N 1
ATOM 1754 C CA . GLU A 1 217 ? 4.987 -2.082 -18.604 1.00 97.50 217 GLU A CA 1
ATOM 1755 C C . GLU A 1 217 ? 3.616 -2.361 -17.980 1.00 97.50 217 GLU A C 1
ATOM 1757 O O . GLU A 1 217 ? 2.906 -3.265 -18.411 1.00 97.50 217 GLU A O 1
ATOM 1762 N N . TRP A 1 218 ? 3.193 -1.529 -17.026 1.00 98.19 218 TRP A N 1
ATOM 1763 C CA . TRP A 1 218 ? 1.863 -1.605 -16.429 1.00 98.19 218 TRP A CA 1
ATOM 1764 C C . TRP A 1 218 ? 0.742 -1.350 -17.441 1.00 98.19 218 TRP A C 1
ATOM 1766 O O . TRP A 1 218 ? -0.281 -2.036 -17.409 1.00 98.19 218 TRP A O 1
ATOM 1776 N N . GLY A 1 219 ? 0.917 -0.357 -18.318 1.00 97.38 219 GLY A N 1
ATOM 1777 C CA . GLY A 1 219 ? -0.095 0.059 -19.287 1.00 97.38 219 GLY A CA 1
ATOM 1778 C C . GLY A 1 219 ? -0.271 -0.904 -20.461 1.00 97.38 219 GLY A C 1
ATOM 1779 O O . GLY A 1 219 ? -1.383 -1.038 -20.964 1.00 97.38 219 GLY A O 1
ATOM 1780 N N . ARG A 1 220 ? 0.800 -1.585 -20.892 1.00 95.00 220 ARG A N 1
ATOM 1781 C CA . ARG A 1 220 ? 0.758 -2.515 -22.035 1.00 95.00 220 ARG A CA 1
ATOM 1782 C C . ARG A 1 220 ? 0.332 -3.937 -21.677 1.00 95.00 220 ARG A C 1
ATOM 1784 O O . ARG A 1 220 ? 0.045 -4.717 -22.583 1.00 95.00 220 ARG A O 1
ATOM 1791 N N . ASP A 1 221 ? 0.342 -4.295 -20.394 1.00 96.56 221 ASP A N 1
ATOM 1792 C CA . ASP A 1 221 ? -0.092 -5.619 -19.958 1.00 96.56 221 ASP A CA 1
ATOM 1793 C C . ASP A 1 221 ? -1.591 -5.816 -20.235 1.00 96.56 221 ASP A C 1
ATOM 1795 O O . ASP A 1 221 ? -2.435 -4.984 -19.890 1.00 96.56 221 ASP A O 1
ATOM 1799 N N . SER A 1 222 ? -1.923 -6.936 -20.874 1.00 94.44 222 SER A N 1
ATOM 1800 C CA . SER A 1 222 ? -3.273 -7.228 -21.356 1.00 94.44 222 SER A CA 1
ATOM 1801 C C . SER A 1 222 ? -4.220 -7.760 -20.280 1.00 94.44 222 SER A C 1
ATOM 1803 O O . SER A 1 222 ? -5.410 -7.937 -20.552 1.00 94.44 222 SER A O 1
ATOM 1805 N N . ARG A 1 223 ? -3.743 -8.027 -19.058 1.00 96.81 223 ARG A N 1
ATOM 1806 C CA . ARG A 1 223 ? -4.590 -8.539 -17.984 1.00 96.81 223 ARG A CA 1
ATOM 1807 C C . ARG A 1 223 ? -5.581 -7.456 -17.538 1.00 96.81 223 ARG A C 1
ATOM 1809 O O . ARG A 1 223 ? -5.148 -6.378 -17.115 1.00 96.81 223 ARG A O 1
ATOM 1816 N N . PRO A 1 224 ? -6.900 -7.717 -17.550 1.00 95.75 224 PRO A N 1
ATOM 1817 C CA . PRO A 1 224 ? -7.886 -6.748 -17.084 1.00 95.75 224 PRO A CA 1
ATOM 1818 C C . PRO A 1 224 ? -7.777 -6.520 -15.569 1.00 95.75 224 PRO A C 1
ATOM 1820 O O . PRO A 1 224 ? -7.520 -7.453 -14.803 1.00 95.75 224 PRO A O 1
ATOM 1823 N N . LEU A 1 225 ? -8.006 -5.278 -15.137 1.00 97.00 225 LEU A N 1
ATOM 1824 C CA . LEU A 1 225 ? -8.165 -4.941 -13.722 1.00 97.00 225 LEU A CA 1
ATOM 1825 C C . LEU A 1 225 ? -9.592 -5.286 -13.281 1.00 97.00 225 LEU A C 1
ATOM 1827 O O . LEU A 1 225 ? -10.552 -4.989 -13.989 1.00 97.00 225 LEU A O 1
ATOM 1831 N N . THR A 1 226 ? -9.735 -5.933 -12.124 1.00 96.88 226 THR A N 1
ATOM 1832 C CA . THR A 1 226 ? -11.040 -6.341 -11.577 1.00 96.88 226 THR A CA 1
ATOM 1833 C C . THR A 1 226 ? -11.353 -5.508 -10.344 1.00 96.88 226 THR A C 1
ATOM 1835 O O . THR A 1 226 ? -10.802 -5.764 -9.277 1.00 96.88 226 THR A O 1
ATOM 1838 N N . PHE A 1 227 ? -12.220 -4.509 -10.473 1.00 97.38 227 PHE A N 1
ATOM 1839 C CA . PHE A 1 227 ? -12.602 -3.654 -9.351 1.00 97.38 227 PHE A CA 1
ATOM 1840 C C . PHE A 1 227 ? -13.669 -4.323 -8.484 1.00 97.38 227 PHE A C 1
ATOM 1842 O O . PHE A 1 227 ? -14.560 -5.007 -8.987 1.00 97.38 227 PHE A O 1
ATOM 1849 N N . LEU A 1 228 ? -13.545 -4.141 -7.172 1.00 96.44 228 LEU A N 1
ATOM 1850 C CA . LEU A 1 228 ? -14.524 -4.589 -6.188 1.00 96.44 228 LEU A CA 1
ATOM 1851 C C . LEU A 1 228 ? -15.385 -3.399 -5.765 1.00 96.44 228 LEU A C 1
ATOM 1853 O O . LEU A 1 228 ? -14.936 -2.255 -5.838 1.00 96.44 228 LEU A O 1
ATOM 1857 N N . ASP A 1 229 ? -16.601 -3.677 -5.300 1.00 96.81 229 ASP A N 1
ATOM 1858 C CA . ASP A 1 229 ? -17.454 -2.655 -4.698 1.00 96.81 229 ASP A CA 1
ATOM 1859 C C . ASP A 1 229 ? -16.742 -1.983 -3.511 1.00 96.81 229 ASP A C 1
ATOM 1861 O O . ASP A 1 229 ? -16.122 -2.650 -2.677 1.00 96.81 229 ASP A O 1
ATOM 1865 N N . THR A 1 230 ? -16.817 -0.654 -3.435 1.00 93.31 230 THR A N 1
ATOM 1866 C CA . THR A 1 230 ? -16.088 0.120 -2.422 1.00 93.31 230 THR A CA 1
ATOM 1867 C C . THR A 1 230 ? -16.599 -0.154 -1.011 1.00 93.31 230 THR A C 1
ATOM 1869 O O . THR A 1 230 ? -15.799 -0.133 -0.075 1.00 93.31 230 THR A O 1
ATOM 1872 N N . GLY A 1 231 ? -17.887 -0.473 -0.849 1.00 93.88 231 GLY A N 1
ATOM 1873 C CA . GLY A 1 231 ? -18.479 -0.897 0.416 1.00 93.88 231 GLY A CA 1
ATOM 1874 C C . GLY A 1 231 ? -17.951 -2.257 0.865 1.00 93.88 231 GLY A C 1
ATOM 1875 O O . GLY A 1 231 ? -17.574 -2.411 2.024 1.00 93.88 231 GLY A O 1
ATOM 1876 N N . VAL A 1 232 ? -17.824 -3.213 -0.061 1.00 95.06 232 VAL A N 1
ATOM 1877 C CA . VAL A 1 232 ? -17.205 -4.526 0.212 1.00 95.06 232 VAL A CA 1
ATOM 1878 C C . VAL A 1 232 ? -15.743 -4.377 0.631 1.00 95.06 232 VAL A C 1
ATOM 1880 O O . VAL A 1 232 ? -15.305 -5.025 1.582 1.00 95.06 232 VAL A O 1
ATOM 1883 N N . VAL A 1 233 ? -14.979 -3.513 -0.047 1.00 95.94 233 VAL A N 1
ATOM 1884 C CA . VAL A 1 233 ? -13.583 -3.242 0.329 1.00 95.94 233 VAL A CA 1
ATOM 1885 C C . VAL A 1 233 ? -13.514 -2.560 1.692 1.00 95.94 233 VAL A C 1
ATOM 1887 O O . VAL A 1 233 ? -12.715 -2.975 2.524 1.00 95.94 233 VAL A O 1
ATOM 1890 N N . ALA A 1 234 ? -14.351 -1.553 1.951 1.00 92.31 234 ALA A N 1
ATOM 1891 C CA . ALA A 1 234 ? -14.381 -0.870 3.241 1.00 92.31 234 ALA A CA 1
ATOM 1892 C C . ALA A 1 234 ? -14.672 -1.851 4.387 1.00 92.31 234 ALA A C 1
ATOM 1894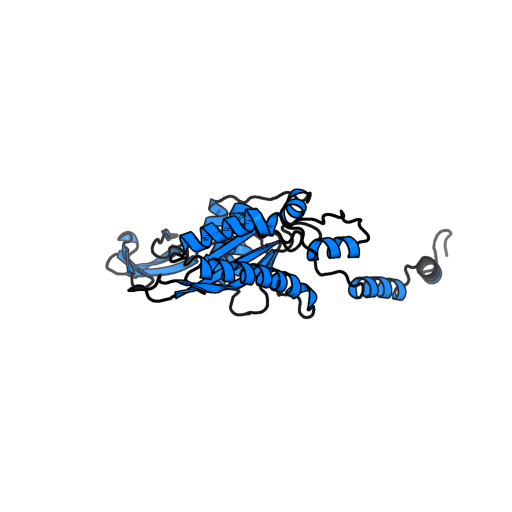 O O . ALA A 1 234 ? -13.889 -1.927 5.328 1.00 92.31 234 ALA A O 1
ATOM 1895 N N . GLU A 1 235 ? -15.725 -2.661 4.262 1.00 93.06 235 GLU A N 1
ATOM 1896 C CA . GLU A 1 235 ? -16.121 -3.656 5.264 1.00 93.06 235 GLU A CA 1
ATOM 1897 C C . GLU A 1 235 ? -15.044 -4.729 5.490 1.00 93.06 235 GLU A C 1
ATOM 1899 O O . GLU A 1 235 ? -14.823 -5.192 6.610 1.00 93.06 235 GLU A O 1
ATOM 1904 N N . ALA A 1 236 ? -14.329 -5.131 4.435 1.00 95.00 236 ALA A N 1
ATOM 1905 C CA . ALA A 1 236 ? -13.267 -6.117 4.570 1.00 95.00 236 ALA A CA 1
ATOM 1906 C C . ALA A 1 236 ? -12.128 -5.636 5.478 1.00 95.00 236 ALA A C 1
ATOM 1908 O O . ALA A 1 236 ? -11.554 -6.465 6.181 1.00 95.00 236 ALA A O 1
ATOM 1909 N N . PHE A 1 237 ? -11.830 -4.334 5.477 1.00 94.19 237 PHE A N 1
ATOM 1910 C CA . PHE A 1 237 ? -10.745 -3.724 6.248 1.00 94.19 237 PHE A CA 1
ATOM 1911 C C . PHE A 1 237 ? -11.178 -3.141 7.603 1.00 94.19 237 PHE A C 1
ATOM 1913 O O . PHE A 1 237 ? -10.324 -2.639 8.332 1.00 94.19 237 PHE A O 1
ATOM 1920 N N . LEU A 1 238 ? -12.459 -3.230 7.979 1.00 93.12 238 LEU A N 1
ATOM 1921 C CA . LEU A 1 238 ? -12.880 -2.873 9.334 1.00 93.12 238 LEU A CA 1
ATOM 1922 C C . LEU A 1 238 ? -12.360 -3.890 10.354 1.00 93.12 238 LEU A C 1
ATOM 1924 O O . LEU A 1 238 ? -12.357 -5.105 10.129 1.00 93.12 238 LEU A O 1
ATOM 1928 N N . HIS A 1 239 ? -11.943 -3.377 11.508 1.00 91.81 239 HIS A N 1
ATOM 1929 C CA . HIS A 1 239 ? -11.617 -4.186 12.678 1.00 91.81 239 HIS A CA 1
ATOM 1930 C C . HIS A 1 239 ? -12.877 -4.400 13.492 1.00 91.81 239 HIS A C 1
ATOM 1932 O O . HIS A 1 239 ? -13.641 -3.461 13.688 1.00 91.81 239 HIS A O 1
ATOM 1938 N N . HIS A 1 240 ? -13.068 -5.623 13.982 1.00 90.75 240 HIS A N 1
ATOM 1939 C CA . HIS A 1 240 ? -14.237 -5.995 14.768 1.00 90.75 240 HIS A CA 1
ATOM 1940 C C . HIS A 1 240 ? -13.819 -6.419 16.173 1.00 90.75 240 HIS A C 1
ATOM 1942 O O . HIS A 1 240 ? -12.912 -7.239 16.340 1.00 90.75 240 HIS A O 1
ATOM 1948 N N . GLU A 1 241 ? -14.511 -5.900 17.182 1.00 90.81 241 GLU A N 1
ATOM 1949 C CA . GLU A 1 241 ? -14.324 -6.289 18.576 1.00 90.81 241 GLU A CA 1
ATOM 1950 C C . GLU A 1 241 ? -15.663 -6.409 19.307 1.00 90.81 241 GLU A C 1
ATOM 1952 O O . GLU A 1 241 ? -16.593 -5.644 19.077 1.00 90.81 241 GLU A O 1
ATOM 1957 N N . THR A 1 242 ? -15.769 -7.342 20.253 1.00 94.62 242 THR A N 1
ATOM 1958 C CA . THR A 1 242 ? -16.959 -7.442 21.109 1.00 94.62 242 THR A CA 1
ATOM 1959 C C . THR A 1 242 ? -16.808 -6.550 22.336 1.00 94.62 242 THR A C 1
ATOM 1961 O O . THR A 1 242 ? -15.757 -6.537 22.987 1.00 94.62 242 THR A O 1
ATOM 1964 N N . ARG A 1 243 ? -17.870 -5.827 22.696 1.00 95.44 243 ARG A N 1
ATOM 1965 C CA . ARG A 1 243 ? -17.949 -5.021 23.919 1.00 95.44 243 ARG A CA 1
ATOM 1966 C C . ARG A 1 243 ? -19.250 -5.284 24.669 1.00 95.44 243 ARG A C 1
ATOM 1968 O O . ARG A 1 243 ? -20.274 -5.597 24.073 1.00 95.44 243 ARG A O 1
ATOM 1975 N N . LEU A 1 244 ? -19.186 -5.192 25.996 1.00 96.00 244 LEU A N 1
ATOM 1976 C CA . LEU A 1 244 ? -20.359 -5.256 26.865 1.00 96.00 244 LEU A CA 1
ATOM 1977 C C . LEU A 1 244 ? -20.861 -3.834 27.105 1.00 96.00 244 LEU A C 1
ATOM 1979 O O . LEU A 1 244 ? -20.070 -2.973 27.496 1.00 96.00 244 LEU A O 1
ATOM 1983 N N . VAL A 1 245 ? -22.154 -3.605 26.892 1.00 96.75 245 VAL A N 1
ATOM 1984 C CA . VAL A 1 245 ? -22.787 -2.322 27.210 1.00 96.75 245 VAL A CA 1
ATOM 1985 C C . VAL A 1 245 ? -23.003 -2.227 28.719 1.00 96.75 245 VAL A C 1
ATOM 1987 O O . VAL A 1 245 ? -23.622 -3.104 29.330 1.00 96.75 245 VAL A O 1
ATOM 1990 N N . ASP A 1 246 ? -22.469 -1.169 29.324 1.00 95.94 246 ASP A N 1
ATOM 1991 C CA . ASP A 1 246 ? -22.560 -0.919 30.758 1.00 95.94 246 ASP A CA 1
ATOM 1992 C C . ASP A 1 246 ? -23.960 -0.432 31.186 1.00 95.94 246 ASP A C 1
ATOM 1994 O O . ASP A 1 246 ? -24.864 -0.222 30.375 1.00 95.94 246 ASP A O 1
ATOM 1998 N N . LYS A 1 247 ? -24.161 -0.257 32.499 1.00 96.06 247 LYS A N 1
ATOM 1999 C CA . LYS A 1 247 ? -25.444 0.202 33.065 1.00 96.06 247 LYS A CA 1
ATOM 2000 C C . LYS A 1 247 ? -25.828 1.625 32.639 1.00 96.06 247 LYS A C 1
ATOM 2002 O O . LYS A 1 247 ? -26.984 1.998 32.793 1.00 96.06 247 LYS A O 1
ATOM 2007 N N . GLY A 1 248 ? -24.874 2.410 32.141 1.00 95.75 248 GLY A N 1
ATOM 2008 C CA . GLY A 1 248 ? -25.082 3.749 31.599 1.00 95.75 248 GLY A CA 1
ATOM 2009 C C . GLY A 1 248 ? -25.313 3.756 30.088 1.00 95.75 248 GLY A C 1
ATOM 2010 O O . GLY A 1 248 ? -25.133 4.800 29.472 1.00 95.75 248 GLY A O 1
ATOM 2011 N N . ALA A 1 249 ? -25.659 2.611 29.484 1.00 95.50 249 ALA A N 1
ATOM 2012 C CA . ALA A 1 249 ? -25.839 2.454 28.040 1.00 95.50 249 ALA A CA 1
ATOM 2013 C C . ALA A 1 249 ? -24.591 2.822 27.219 1.00 95.50 249 ALA A C 1
ATOM 2015 O O . ALA A 1 249 ? -24.707 3.234 26.066 1.00 95.50 249 ALA A O 1
ATOM 2016 N N . CYS A 1 250 ? -23.394 2.668 27.787 1.00 96.00 250 CYS A N 1
ATOM 2017 C CA . CYS A 1 250 ? -22.141 3.015 27.129 1.00 96.00 250 CYS A CA 1
ATOM 2018 C C . CYS A 1 250 ? -21.253 1.789 26.900 1.00 96.00 250 CYS A C 1
ATOM 2020 O O . CYS A 1 250 ? -21.320 0.796 27.624 1.00 96.00 250 CYS A O 1
ATOM 2022 N N . ILE A 1 251 ? -20.348 1.894 25.930 1.00 95.81 251 ILE A N 1
ATOM 2023 C CA . ILE A 1 251 ? -19.194 0.998 25.793 1.00 95.81 251 ILE A CA 1
ATOM 2024 C C . ILE A 1 251 ? -17.897 1.779 26.009 1.00 95.81 251 ILE A C 1
ATOM 2026 O O . ILE A 1 251 ? -17.823 2.976 25.733 1.00 95.81 251 ILE A O 1
ATOM 2030 N N . SER A 1 252 ? -16.860 1.089 26.485 1.00 93.81 252 SER A N 1
ATOM 2031 C CA . SER A 1 252 ? -15.506 1.637 26.588 1.00 93.81 252 SER A CA 1
ATOM 2032 C C . SER A 1 252 ? -14.601 1.014 25.529 1.00 93.81 252 SER A C 1
ATOM 2034 O O . SER A 1 252 ? -14.504 -0.214 25.414 1.00 93.81 252 SER A O 1
ATOM 2036 N N . PHE A 1 253 ? -13.929 1.860 24.756 1.00 93.38 253 PHE A N 1
ATOM 2037 C CA . PHE A 1 253 ? -12.996 1.457 23.713 1.00 93.38 253 PHE A CA 1
ATOM 2038 C C . PHE A 1 253 ? -11.845 2.466 23.627 1.00 93.38 253 PHE A C 1
ATOM 2040 O O . PHE A 1 253 ? -12.074 3.670 23.595 1.00 93.38 253 PHE A O 1
ATOM 2047 N N . GLN A 1 254 ? -10.602 1.971 23.669 1.00 89.00 254 GLN A N 1
ATOM 2048 C CA . GLN A 1 254 ? -9.370 2.778 23.640 1.00 89.00 254 GLN A CA 1
ATOM 2049 C C . GLN A 1 254 ? -9.363 3.981 24.608 1.00 89.00 254 GLN A C 1
ATOM 2051 O O . GLN A 1 254 ? -8.946 5.087 24.271 1.00 89.00 254 GLN A O 1
ATOM 2056 N N . GLY A 1 255 ? -9.856 3.773 25.834 1.00 88.69 255 GLY A N 1
ATOM 2057 C CA . GLY A 1 255 ? -9.914 4.822 26.859 1.00 88.69 255 GLY A CA 1
ATOM 2058 C C . GLY A 1 255 ? -10.981 5.896 26.614 1.00 88.69 255 GLY A C 1
ATOM 2059 O O . GLY A 1 255 ? -11.045 6.863 27.369 1.00 88.69 255 GLY A O 1
ATOM 2060 N N . ARG A 1 256 ? -11.832 5.731 25.594 1.00 92.88 256 ARG A N 1
ATOM 2061 C CA . ARG A 1 256 ? -12.981 6.590 25.296 1.00 92.88 256 ARG A CA 1
ATOM 2062 C C . ARG A 1 256 ? -14.282 5.857 25.597 1.00 92.88 256 ARG A C 1
ATOM 2064 O O . ARG A 1 256 ? -14.374 4.638 25.443 1.00 92.88 256 ARG A O 1
ATOM 2071 N N . LYS A 1 257 ? -15.291 6.611 26.032 1.00 93.56 257 LYS A N 1
ATOM 2072 C CA . LYS A 1 257 ? -16.658 6.111 26.189 1.00 93.56 257 LYS A CA 1
ATOM 2073 C C . LYS A 1 257 ? -17.497 6.505 24.985 1.00 93.56 257 LYS A C 1
ATOM 2075 O O . LYS A 1 257 ? -17.426 7.644 24.537 1.00 93.56 257 LYS A O 1
ATOM 2080 N N . TYR A 1 258 ? -18.306 5.563 24.524 1.00 93.88 258 TYR A N 1
ATOM 2081 C CA . TYR A 1 258 ? -19.238 5.742 23.422 1.00 93.88 258 TYR A CA 1
ATOM 2082 C C . TYR A 1 258 ? -20.642 5.433 23.907 1.00 93.88 258 TYR A C 1
ATOM 2084 O O . TYR A 1 258 ? -20.878 4.371 24.489 1.00 93.88 258 TYR A O 1
ATOM 2092 N N . GLU A 1 259 ? -21.556 6.365 23.672 1.00 94.25 259 GLU A N 1
ATOM 2093 C CA . GLU A 1 259 ? -22.968 6.187 23.975 1.00 94.25 259 GLU A CA 1
ATOM 2094 C C . GLU A 1 259 ? -23.603 5.206 22.982 1.00 94.25 259 GLU A C 1
ATOM 2096 O O . GLU A 1 259 ? -23.280 5.186 21.792 1.00 94.25 259 GLU A O 1
ATOM 2101 N N . THR A 1 260 ? -24.498 4.361 23.484 1.00 93.44 260 THR A N 1
ATOM 2102 C CA . THR A 1 260 ? -25.284 3.412 22.692 1.00 93.44 260 THR A CA 1
ATOM 2103 C C . THR A 1 260 ? -26.774 3.602 22.992 1.00 93.44 260 THR A C 1
ATOM 2105 O O . THR A 1 260 ? -27.197 4.661 23.447 1.00 93.44 260 THR A O 1
ATOM 2108 N N . LYS A 1 261 ? -27.610 2.593 22.727 1.00 92.75 261 LYS A N 1
ATOM 2109 C CA . LYS A 1 261 ? -29.039 2.642 23.058 1.00 92.75 261 LYS A CA 1
ATOM 2110 C C . LYS A 1 261 ? -29.284 2.023 24.440 1.00 92.75 261 LYS A C 1
ATOM 2112 O O . LYS A 1 261 ? -28.750 0.944 24.698 1.00 92.75 261 LYS A O 1
ATOM 2117 N N . PRO A 1 262 ? -30.163 2.596 25.286 1.00 93.62 262 PRO A N 1
ATOM 2118 C CA . PRO A 1 262 ? -30.539 1.990 26.569 1.00 93.62 262 PRO A CA 1
ATOM 2119 C C . PRO A 1 262 ? -31.079 0.558 26.459 1.00 93.62 262 PRO A C 1
ATOM 2121 O O . PRO A 1 262 ? -30.873 -0.252 27.356 1.00 93.62 262 PRO A O 1
ATOM 2124 N N . SER A 1 263 ? -31.707 0.209 25.332 1.00 94.88 263 SER A N 1
ATOM 2125 C CA . SER A 1 263 ? -32.184 -1.151 25.052 1.00 94.88 263 SER A CA 1
ATOM 2126 C C . SER A 1 263 ? -31.068 -2.194 24.936 1.00 94.88 263 SER A C 1
ATOM 2128 O O . SER A 1 263 ? -31.354 -3.384 24.964 1.00 94.88 263 SER A O 1
ATOM 2130 N N . LEU A 1 264 ? -29.811 -1.765 24.790 1.00 95.31 264 LEU A N 1
ATOM 2131 C CA . LEU A 1 264 ? -28.651 -2.645 24.677 1.00 95.31 264 LEU A CA 1
ATOM 2132 C C . LEU A 1 264 ? -27.936 -2.850 26.017 1.00 95.31 264 LEU A C 1
ATOM 2134 O O . LEU A 1 264 ? -26.946 -3.573 26.049 1.00 95.31 264 LEU A O 1
ATOM 2138 N N . ILE A 1 265 ? -28.396 -2.246 27.121 1.00 96.06 265 ILE A N 1
ATOM 2139 C CA . ILE A 1 265 ? -27.769 -2.409 28.443 1.00 96.06 265 ILE A CA 1
ATOM 2140 C C . ILE A 1 265 ? -27.639 -3.899 28.790 1.00 96.06 265 ILE A C 1
ATOM 2142 O O . ILE A 1 265 ? -28.596 -4.665 28.697 1.00 96.06 265 ILE A O 1
ATOM 2146 N N . GLY A 1 266 ? -26.433 -4.314 29.189 1.00 94.31 266 GLY A N 1
ATOM 2147 C CA . GLY A 1 266 ? -26.123 -5.708 29.519 1.00 94.31 266 GLY A CA 1
ATOM 2148 C C . GLY A 1 266 ? -25.944 -6.632 28.308 1.00 94.31 266 GLY A C 1
ATOM 2149 O O . GLY A 1 266 ? -25.535 -7.781 28.485 1.00 94.31 266 GLY A O 1
ATOM 2150 N N . CYS A 1 267 ? -26.185 -6.154 27.085 1.00 95.31 267 CYS A N 1
ATOM 2151 C CA . CYS A 1 267 ? -25.944 -6.917 25.868 1.00 95.31 267 CYS A CA 1
ATOM 2152 C C . CYS A 1 267 ? -24.465 -6.877 25.469 1.00 95.31 267 CYS A C 1
ATOM 2154 O O . CYS A 1 267 ? -23.760 -5.880 25.657 1.00 95.31 267 CYS A O 1
ATOM 2156 N N . LYS A 1 268 ? -24.000 -7.974 24.862 1.00 96.12 268 LYS A N 1
ATOM 2157 C CA . LYS A 1 268 ? -22.746 -7.986 24.106 1.00 96.12 268 LYS A CA 1
ATOM 2158 C C . LYS A 1 268 ? -23.038 -7.497 22.694 1.00 96.12 268 LYS A C 1
ATOM 2160 O O . LYS A 1 268 ? -23.849 -8.097 21.995 1.00 96.12 268 LYS A O 1
ATOM 2165 N N . VAL A 1 269 ? -22.374 -6.420 22.304 1.00 95.44 269 VAL A N 1
ATOM 2166 C CA . VAL A 1 269 ? -22.464 -5.816 20.974 1.00 95.44 269 VAL A CA 1
ATOM 2167 C C . VAL A 1 269 ? -21.139 -5.995 20.246 1.00 95.44 269 VAL A C 1
ATOM 2169 O O . VAL A 1 269 ? -20.083 -6.099 20.879 1.00 95.44 269 VAL A O 1
ATOM 2172 N N . GLU A 1 270 ? -21.185 -6.030 18.922 1.00 95.62 270 GLU A N 1
ATOM 2173 C CA . GLU A 1 270 ? -19.985 -5.965 18.096 1.00 95.62 270 GLU A CA 1
ATOM 2174 C C . GLU A 1 270 ? -19.760 -4.517 17.668 1.00 95.62 270 GLU A C 1
ATOM 2176 O O . GLU A 1 270 ? -20.680 -3.842 17.199 1.00 95.62 270 GLU A O 1
ATOM 2181 N N . ILE A 1 271 ? -18.535 -4.033 17.843 1.00 94.38 271 ILE A N 1
ATOM 2182 C CA . ILE A 1 271 ? -18.091 -2.773 17.267 1.00 94.38 271 ILE A CA 1
ATOM 2183 C C . ILE A 1 271 ? -17.227 -3.035 16.047 1.00 94.38 271 ILE A C 1
ATOM 2185 O O . ILE A 1 271 ? -16.384 -3.927 16.079 1.00 94.38 271 ILE A O 1
ATOM 2189 N N . SER A 1 272 ? -17.416 -2.227 15.011 1.00 93.25 272 SER A N 1
ATOM 2190 C CA . SER A 1 272 ? -16.571 -2.195 13.821 1.00 93.25 272 SER A CA 1
ATOM 2191 C C . SER A 1 272 ? -15.988 -0.795 13.624 1.00 93.25 272 SER A C 1
ATOM 2193 O O . SER A 1 272 ? -16.731 0.185 13.748 1.00 93.25 272 SER A O 1
ATOM 2195 N N . TYR A 1 273 ? -14.700 -0.679 13.306 1.00 91.94 273 TYR A N 1
ATOM 2196 C CA . TYR A 1 273 ? -14.021 0.612 13.131 1.00 91.94 273 TYR A CA 1
ATOM 2197 C C . TYR A 1 273 ? -12.887 0.543 12.100 1.00 91.94 273 TYR A C 1
ATOM 2199 O O . TYR A 1 273 ? -12.347 -0.529 11.825 1.00 91.94 273 TYR A O 1
ATOM 2207 N N . ASP A 1 274 ? -12.540 1.695 11.522 1.00 90.00 274 ASP A N 1
ATOM 2208 C CA . ASP A 1 274 ? -11.366 1.843 10.657 1.00 90.00 274 ASP A CA 1
ATOM 2209 C C . ASP A 1 274 ? -10.125 2.024 11.549 1.00 90.00 274 ASP A C 1
ATOM 2211 O O . ASP A 1 274 ? -10.114 2.945 12.369 1.00 90.00 274 ASP A O 1
ATOM 2215 N N . PRO A 1 275 ? -9.079 1.185 11.444 1.00 86.94 275 PRO A N 1
ATOM 2216 C CA . PRO A 1 275 ? -7.876 1.335 12.264 1.00 86.94 275 PRO A CA 1
ATOM 2217 C C . PRO A 1 275 ? -7.134 2.662 12.031 1.00 86.94 275 PRO A C 1
ATOM 2219 O O . PRO A 1 275 ? -6.378 3.080 12.906 1.00 86.94 275 PRO A O 1
ATOM 2222 N N . MET A 1 276 ? -7.357 3.343 10.901 1.00 86.69 276 MET A N 1
ATOM 2223 C CA . MET A 1 276 ? -6.813 4.682 10.635 1.00 86.69 276 MET A CA 1
ATOM 2224 C C . MET A 1 276 ? -7.654 5.811 11.252 1.00 86.69 276 MET A C 1
ATOM 2226 O O . MET A 1 276 ? -7.207 6.957 11.301 1.00 86.69 276 MET A O 1
ATOM 2230 N N . SER A 1 277 ? -8.861 5.504 11.733 1.00 86.31 277 SER A N 1
ATOM 2231 C CA . SER A 1 277 ? -9.779 6.441 12.397 1.00 86.31 277 SER A CA 1
ATOM 2232 C C . SER A 1 277 ? -10.536 5.736 13.536 1.00 86.31 277 SER A C 1
ATOM 2234 O O . SER A 1 277 ? -11.770 5.636 13.505 1.00 86.31 277 SER A O 1
ATOM 2236 N N . PRO A 1 278 ? -9.819 5.202 14.550 1.00 84.50 278 PRO A N 1
ATOM 2237 C CA . PRO A 1 278 ? -10.403 4.354 15.592 1.00 84.50 278 PRO A CA 1
ATOM 2238 C C . PRO A 1 278 ? -11.372 5.111 16.508 1.00 84.50 278 PRO A C 1
ATOM 2240 O O . PRO A 1 278 ? -12.092 4.514 17.307 1.00 84.50 278 PRO A O 1
ATOM 2243 N N . GLU A 1 279 ? -11.406 6.438 16.416 1.00 87.75 279 GLU A N 1
ATOM 2244 C CA . GLU A 1 279 ? -12.350 7.274 17.131 1.00 87.75 279 GLU A CA 1
ATOM 2245 C C . GLU A 1 279 ? -13.794 7.115 16.668 1.00 87.75 279 GLU A C 1
ATOM 2247 O O . GLU A 1 279 ? -14.684 7.394 17.469 1.00 87.75 279 GLU A O 1
ATOM 2252 N N . VAL A 1 280 ? -14.035 6.674 15.431 1.00 89.19 280 VAL A N 1
ATOM 2253 C CA . VAL A 1 280 ? -15.382 6.447 14.901 1.00 89.19 280 VAL A CA 1
ATOM 2254 C C . VAL A 1 280 ? -15.681 4.953 14.924 1.00 89.19 280 VAL A C 1
ATOM 2256 O O . VAL A 1 280 ? -15.069 4.169 14.202 1.00 89.19 280 VAL A O 1
ATOM 2259 N N . VAL A 1 281 ? -16.664 4.558 15.735 1.00 92.81 281 VAL A N 1
ATOM 2260 C CA . VAL A 1 281 ? -17.092 3.160 15.863 1.00 92.81 281 VAL A CA 1
ATOM 2261 C C . VAL A 1 281 ? -18.537 2.997 15.406 1.00 92.81 281 VAL A C 1
ATOM 2263 O O . VAL A 1 281 ? -19.407 3.808 15.728 1.00 92.81 281 VAL A O 1
ATOM 2266 N N . ARG A 1 282 ? -18.816 1.920 14.676 1.00 92.75 282 ARG A N 1
ATOM 2267 C CA . ARG A 1 282 ? -20.176 1.466 14.380 1.00 92.75 282 ARG A CA 1
ATOM 2268 C C . ARG A 1 282 ? -20.520 0.329 15.331 1.00 92.75 282 ARG A C 1
ATOM 2270 O O . ARG A 1 282 ? -19.753 -0.616 15.457 1.00 92.75 282 ARG A O 1
ATOM 2277 N N . VAL A 1 283 ? -21.675 0.424 15.984 1.00 92.56 283 VAL A N 1
ATOM 2278 C CA . VAL A 1 283 ? -22.190 -0.612 16.887 1.00 92.56 283 VAL A CA 1
ATOM 2279 C C . VAL A 1 283 ? -23.225 -1.448 16.143 1.00 92.56 283 VAL A C 1
ATOM 2281 O O . VAL A 1 283 ? -24.167 -0.900 15.571 1.00 92.56 283 VAL A O 1
ATOM 2284 N N . SER A 1 284 ? -23.064 -2.767 16.176 1.00 92.06 284 SER A N 1
ATOM 2285 C CA . SER A 1 284 ? -24.024 -3.733 15.654 1.00 92.06 284 SER A CA 1
ATOM 2286 C C . SER A 1 284 ? -24.460 -4.704 16.753 1.00 92.06 284 SER A C 1
ATOM 2288 O O . SER A 1 284 ? -23.684 -5.098 17.629 1.00 92.06 284 SER A O 1
ATOM 2290 N N . TYR A 1 285 ? -25.742 -5.054 16.731 1.00 90.44 285 TYR A N 1
ATOM 2291 C CA . TYR A 1 285 ? -26.346 -6.015 17.641 1.00 90.44 285 TYR A CA 1
ATOM 2292 C C . TYR A 1 285 ? -27.250 -6.936 16.813 1.00 90.44 285 TYR A C 1
ATOM 2294 O O . TYR A 1 285 ? -28.114 -6.420 16.107 1.00 90.44 285 TYR A O 1
ATOM 2302 N N . PRO A 1 286 ? -27.032 -8.261 16.836 1.00 78.00 286 PRO A N 1
ATOM 2303 C CA . PRO A 1 286 ? -27.792 -9.202 16.013 1.00 78.00 286 PRO A CA 1
ATOM 2304 C C . PRO A 1 286 ? -29.189 -9.544 16.562 1.00 78.00 286 PRO A C 1
ATOM 2306 O O . PRO A 1 286 ? -29.869 -10.368 15.955 1.00 78.00 286 PRO A O 1
ATOM 2309 N N . GLY A 1 287 ? -29.588 -8.978 17.708 1.00 61.81 287 GLY A N 1
ATOM 2310 C CA . GLY A 1 287 ? -30.893 -9.214 18.336 1.00 61.81 287 GLY A CA 1
ATOM 2311 C C . GLY A 1 287 ? -31.980 -8.254 17.881 1.00 61.81 287 GLY A C 1
ATOM 2312 O O . GLY A 1 287 ? -31.655 -7.076 17.604 1.00 61.81 287 GLY A O 1
#

Radius of gyration: 25.58 Å; chains: 1; bounding box: 51×80×68 Å

Sequence (287 aa):
MAPGVLKRSTMERYLYKAGFGVRQMQMYNDARKSSSKRFCKPHRMMLIQGDIKYGIKLPIGRNGAMVQTYLSSAIDDHSRYVIQSEFYASQEESIVEDTFRKVVLKAGKFDACYFDNGSQYIAKQLKLSLGKLGITIRHAPRASGKSKGKCEKFHQVVDSYLREAKAHQIRTLEQLNQYWEIFLEEYYHKKPHEGIREYYESLGSPVPAQGITPMQEWGRDSRPLTFLDTGVVAEAFLHHETRLVDKGACISFQGRKYETKPSLIGCKVEISYDPMSPEVVRVSYPG

Organism: NCBI:txid673271

Foldseek 3Di:
DPPPDDDPVRVQVVCVVVQNHPVSVVVVVVCVVVQPQQDADQFWLQEKEWEKDWFAWALPDVVRDTAIKIKIWIATRHLRQTQFIAIDSDPDLLVNLVRVLSSCQRQNHGAEYEYPPPPVNPDPLSCQLCVLVNHYYDYDDDDDPRSVVSVVVVVVVSVVVRVVVVVVVDHDRVVVGVVVVCCSVVPQQPQADPVNVVNCVSVVHDADPSHAGSVRRNVPGPDDGHHDDSVSSVQSNWDKDKFAQACQCWTDDPNDIDHHDNVRHRHIWMWIDNPVCRVDIDTHDPD

Secondary structure (DSSP, 8-state):
--TT---HHHHHHHHHHTT--HHHHHHHHHHHHHS---S--SSTTS-EEEEEEEEEEES-SGGG--EEEEEEEEEETTT--EEEEEEES--STHHHHHHHHHHHHHH-B-SEEEE-S-TT---HHHHHHHHHTT-EEPPPPTT-HHHHHHHHHHHHHHHHHHHHHHHTT--SHHHHHHHHHHHIIIIITTS--HHHHHHHHTTT----TT---HHHHHHH--PPPBPPPHHHHHHHH-EEEEEE--TTSEEEETTEEEE--GGGTT-EEEEEEETTEEEEEEEE---

InterPro domains:
  IPR001584 Integrase, catalytic core [PS50994] (38-216)
  IPR012337 Ribonuclease H-like superfamily [SSF53098] (63-198)
  IPR015378 Transposase-like, Mu, C-terminal [PF09299] (236-283)
  IPR036397 Ribonuclease H superfamily [G3DSA:3.30.420.10] (40-200)